Protein AF-0000000071592571 (afdb_homodimer)

Sequence (338 aa):
MQLSIPTINGALAATYSKQAAVAQTYKGHPIISFPVDISDVPAGTHSLAFTFVDHDAIPVGGFTWIHWIAANLPATTTHIPENASQTGAIPMVQGNNSTAGAYVHETDPKVSQHYVGPYPPDKDHRYSFKLFALDTELDLQPGYWLNEFHDAIAGHVLATAKTTVIGKVMQLSIPTINGALAATYSKQAAVAQTYKGHPIISFPVDISDVPAGTHSLAFTFVDHDAIPVGGFTWIHWIAANLPATTTHIPENASQTGAIPMVQGNNSTAGAYVHETDPKVSQHYVGPYPPDKDHRYSFKLFALDTELDLQPGYWLNEFHDAIAGHVLATAKTTVIGKV

pLDDT: mean 98.26, std 0.94, range [93.62, 98.94]

Nearest PDB structures (foldseek):
  2evv-assembly2_D  TM=8.864E-01  e=2.134E-15  Helicobacter pylori 26695
  3n08-assembly1_B  TM=8.917E-01  e=1.309E-12  Chlamydia trachomatis D/UW-3/CX
  1fux-assembly1_B  TM=8.122E-01  e=2.971E-11  Escherichia coli
  1fjj-assembly1_A-2  TM=8.079E-01  e=3.148E-11  Escherichia coli
  1vi3-assembly1_A  TM=8.015E-01  e=3.968E-11  Escherichia coli

Foldseek 3Di:
DDKDFDPDPQARDCQQEQNNDPVCDDPNFRFKHTKMFADDQDPLFAWKWKWKWFPVCCVVPVDIWTFWIKIGWGSPDGMDHIRCQQPVPTDIAFAFTPCCDPVNNDDDCSGGRTGGGYDDDPFKTKMKMKMFGFNDGFPDHHHHDVVSVVVRRVPTTPDMDMDIHIHGD/DDKDFDPDPQARDCQQEQNNDPVCDDPNFRFKHTKMFDDDQDPLFAWKKKWKWFPVCCVVPVDIWTFWIKIGWGSPDGMDHIRCQQPVPTDIAFAFTPCCDPVNNDDDCSGGRTGTGYDDDPFKTKMKMKMFGFNDGFPDHHHHDVVSVVVRRVPTTPDMDMDIHIHGD

Secondary structure (DSSP, 8-state):
-EEE---BTTB--GGGSTT--GGGEETTEE--PPPEEEE-PPTT--EEEEEEEEGGGHHHHSSPEEEEEEEEEETT--EE-TTHHHH--S--EE---GGGSTTT----HHHHTS------SSS-EEEEEEEEEESS-----TT--HHHHHHHHTTTEEEEEEEEEEEP-/-EEE---BTTB--GGGSTT--GGGEETTEE--PPPEEEE-PPTT--EEEEEEEEGGGHHHHSSPEEEEEEEEEETT--EE-TTHHHH--S--EE---GGGSTTT----HHHHTS------SSS-EEEEEEEEEESS-----TT--HHHHHHHHTT-EEEEEEEEEEEP-

Organism: Lactiplantibacillus plantarum (strain ATCC BAA-793 / NCIMB 8826 / WCFS1) (NCBI:txid220668)

Structure (mmCIF, N/CA/C/O backbone):
data_AF-0000000071592571-model_v1
#
loop_
_entity.id
_entity.type
_entity.pdbx_description
1 polymer 'Phospholipid-binding protein'
#
loop_
_atom_site.group_PDB
_atom_site.id
_atom_site.type_symbol
_atom_site.label_atom_id
_atom_site.label_alt_id
_atom_site.label_comp_id
_atom_site.label_asym_id
_atom_site.label_entity_id
_atom_site.label_seq_id
_atom_site.pdbx_PDB_ins_code
_atom_site.Cartn_x
_atom_site.Cartn_y
_atom_site.Cartn_z
_atom_site.occupancy
_atom_site.B_iso_or_equiv
_atom_site.auth_seq_id
_atom_site.auth_comp_id
_atom_site.auth_asym_id
_atom_site.auth_atom_id
_atom_site.pdbx_PDB_model_num
ATOM 1 N N . MET A 1 1 ? -18.469 -14.055 -4.102 1 98.19 1 MET A N 1
ATOM 2 C CA . MET A 1 1 ? -17.188 -14.719 -4.281 1 98.19 1 MET A CA 1
ATOM 3 C C . MET A 1 1 ? -16.531 -15.023 -2.936 1 98.19 1 MET A C 1
ATOM 5 O O . MET A 1 1 ? -16.547 -14.188 -2.031 1 98.19 1 MET A O 1
ATOM 9 N N . GLN A 1 2 ? -16.031 -16.25 -2.756 1 98.19 2 GLN A N 1
ATOM 10 C CA . GLN A 1 2 ? -15.422 -16.719 -1.509 1 98.19 2 GLN A CA 1
ATOM 11 C C . GLN A 1 2 ? -14.023 -17.281 -1.747 1 98.19 2 GLN A C 1
ATOM 13 O O . GLN A 1 2 ? -13.742 -17.812 -2.82 1 98.19 2 GLN A O 1
ATOM 18 N N . LEU A 1 3 ? -13.203 -17.094 -0.78 1 98 3 LEU A N 1
ATOM 19 C CA . LEU A 1 3 ? -11.875 -17.688 -0.853 1 98 3 LEU A CA 1
ATOM 20 C C . LEU A 1 3 ? -11.414 -18.172 0.52 1 98 3 LEU A C 1
ATOM 22 O O . LEU A 1 3 ? -11.828 -17.625 1.544 1 98 3 LEU A O 1
ATOM 26 N N . SER A 1 4 ? -10.641 -19.156 0.504 1 98.12 4 SER A N 1
ATOM 27 C CA . SER A 1 4 ? -10.062 -19.672 1.743 1 98.12 4 SER A CA 1
ATOM 28 C C . SER A 1 4 ? -8.641 -20.188 1.517 1 98.12 4 SER A C 1
ATOM 30 O O . SER A 1 4 ? -8.328 -20.703 0.445 1 98.12 4 SER A O 1
ATOM 32 N N . ILE A 1 5 ? -7.824 -19.953 2.475 1 98.69 5 ILE A N 1
ATOM 33 C CA . ILE A 1 5 ? -6.453 -20.453 2.539 1 98.69 5 ILE A CA 1
ATOM 34 C C . ILE A 1 5 ? -6.297 -21.375 3.744 1 98.69 5 ILE A C 1
ATOM 36 O O . ILE A 1 5 ? -6.527 -20.969 4.883 1 98.69 5 ILE A O 1
ATOM 40 N N . PRO A 1 6 ? -5.934 -22.594 3.465 1 97.88 6 PRO A N 1
ATOM 41 C CA . PRO A 1 6 ? -5.781 -23.516 4.602 1 97.88 6 PRO A CA 1
ATOM 42 C C . PRO A 1 6 ? -4.719 -23.047 5.598 1 97.88 6 PRO A C 1
ATOM 44 O O . PRO A 1 6 ? -3.684 -22.5 5.191 1 97.88 6 PRO A O 1
ATOM 47 N N . THR A 1 7 ? -5.035 -23.203 6.875 1 97.88 7 THR A N 1
ATOM 48 C CA . THR A 1 7 ? -4.094 -22.844 7.934 1 97.88 7 THR A CA 1
ATOM 49 C C . THR A 1 7 ? -3.938 -24 8.922 1 97.88 7 THR A C 1
ATOM 51 O O . THR A 1 7 ? -4.715 -24.953 8.898 1 97.88 7 THR A O 1
ATOM 54 N N . ILE A 1 8 ? -2.836 -23.95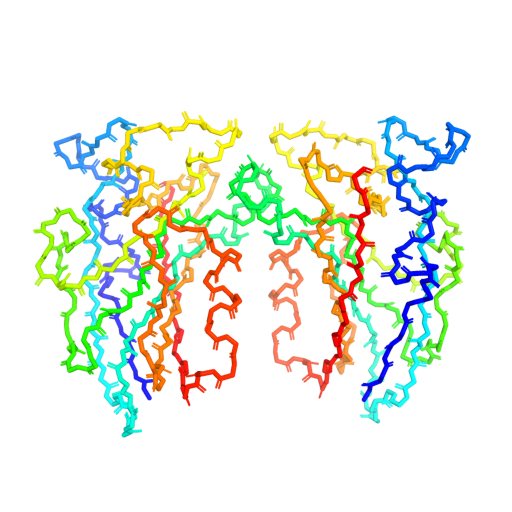3 9.648 1 96.44 8 ILE A N 1
ATOM 55 C CA . ILE A 1 8 ? -2.559 -24.859 10.758 1 96.44 8 ILE A CA 1
ATOM 56 C C . ILE A 1 8 ? -2.535 -24.078 12.07 1 96.44 8 ILE A C 1
ATOM 58 O O . ILE A 1 8 ? -1.645 -23.25 12.289 1 96.44 8 ILE A O 1
ATOM 62 N N . ASN A 1 9 ? -3.504 -24.391 12.938 1 94.31 9 ASN A N 1
ATOM 63 C CA . ASN A 1 9 ? -3.627 -23.672 14.203 1 94.31 9 ASN A CA 1
ATOM 64 C C . ASN A 1 9 ? -3.699 -22.172 13.977 1 94.31 9 ASN A C 1
ATOM 66 O O . ASN A 1 9 ? -2.992 -21.406 14.641 1 94.31 9 ASN A O 1
ATOM 70 N N . GLY A 1 10 ? -4.332 -21.781 12.898 1 93.62 10 GLY A N 1
ATOM 71 C CA . GLY A 1 10 ? -4.641 -20.391 12.641 1 93.62 10 GLY A CA 1
ATOM 72 C C . GLY A 1 10 ? -3.551 -19.672 11.867 1 93.62 10 GLY A C 1
ATOM 73 O O . GLY A 1 10 ? -3.662 -18.469 11.594 1 93.62 10 GLY A O 1
ATOM 74 N N . ALA A 1 11 ? -2.465 -20.391 11.477 1 98 11 ALA A N 1
ATOM 75 C CA . ALA A 1 11 ? -1.34 -19.781 10.773 1 98 11 ALA A CA 1
ATOM 76 C C . ALA A 1 11 ? -1.009 -20.547 9.5 1 98 11 ALA A C 1
ATOM 78 O O . ALA A 1 11 ? -1.393 -21.703 9.344 1 98 11 ALA A O 1
ATOM 79 N N . LEU A 1 12 ? -0.358 -19.828 8.609 1 98.44 12 LEU A N 1
ATOM 80 C CA . LEU A 1 12 ? 0.141 -20.531 7.434 1 98.44 12 LEU A CA 1
ATOM 81 C C . LEU A 1 12 ? 1.083 -21.656 7.836 1 98.44 12 LEU A C 1
ATOM 83 O O . LEU A 1 12 ? 1.885 -21.5 8.758 1 98.44 12 LEU A O 1
ATOM 87 N N . ALA A 1 13 ? 0.972 -22.719 7.051 1 97.94 13 ALA A N 1
ATOM 88 C CA . ALA A 1 13 ? 1.853 -23.859 7.316 1 97.94 13 ALA A CA 1
ATOM 89 C C . ALA A 1 13 ? 3.318 -23.453 7.195 1 97.94 13 ALA A C 1
ATOM 91 O O . ALA A 1 13 ? 3.658 -22.547 6.434 1 97.94 13 ALA A O 1
ATOM 92 N N . ALA A 1 14 ? 4.137 -24.188 7.926 1 97.31 14 ALA A N 1
ATOM 93 C CA . ALA A 1 14 ? 5.574 -23.938 7.953 1 97.31 14 ALA A CA 1
ATOM 94 C C . ALA A 1 14 ? 6.16 -23.938 6.547 1 97.31 14 ALA A C 1
ATOM 96 O O . ALA A 1 14 ? 6.98 -23.094 6.203 1 97.31 14 ALA A O 1
ATOM 97 N N . THR A 1 15 ? 5.723 -24.781 5.734 1 97.56 15 THR A N 1
ATOM 98 C CA . THR A 1 15 ? 6.258 -25 4.398 1 97.56 15 THR A CA 1
ATOM 99 C C . THR A 1 15 ? 6.121 -23.734 3.549 1 97.56 15 THR A C 1
ATOM 101 O O . THR A 1 15 ? 6.922 -23.5 2.643 1 97.56 15 THR A O 1
ATOM 104 N N . TYR A 1 16 ? 5.164 -22.844 3.834 1 98.44 16 TYR A N 1
ATOM 105 C CA . TYR A 1 16 ? 4.867 -21.688 2.994 1 98.44 16 TYR A CA 1
ATOM 106 C C . TYR A 1 16 ? 5.488 -20.422 3.57 1 98.44 16 TYR A C 1
ATOM 108 O O . TYR A 1 16 ? 5.297 -19.328 3.031 1 98.44 16 TYR A O 1
ATOM 116 N N . SER A 1 17 ? 6.195 -20.562 4.75 1 98.19 17 SER A N 1
ATOM 117 C CA . SER A 1 17 ? 6.547 -19.359 5.512 1 98.19 17 SER A CA 1
ATOM 118 C C . SER A 1 17 ? 7.934 -19.5 6.133 1 98.19 17 SER A C 1
ATOM 120 O O . SER A 1 17 ? 8.727 -20.359 5.727 1 98.19 17 SER A O 1
ATOM 122 N N . LYS A 1 18 ? 8.234 -18.625 7.062 1 97.19 18 LYS A N 1
ATOM 123 C CA . LYS A 1 18 ? 9.562 -18.438 7.645 1 97.19 18 LYS A CA 1
ATOM 124 C C . LYS A 1 18 ? 10.148 -19.75 8.141 1 97.19 18 LYS A C 1
ATOM 126 O O . LYS A 1 18 ? 11.359 -19.938 8.117 1 97.19 18 LYS A O 1
ATOM 131 N N . GLN A 1 19 ? 9.281 -20.719 8.531 1 96.19 19 GLN A N 1
ATOM 132 C CA . GLN A 1 19 ? 9.75 -21.969 9.125 1 96.19 19 GLN A CA 1
ATOM 133 C C . GLN A 1 19 ? 9.961 -23.031 8.062 1 96.19 19 GLN A C 1
ATOM 135 O O . GLN A 1 19 ? 10.164 -24.203 8.391 1 96.19 19 GLN A O 1
ATOM 140 N N . ALA A 1 20 ? 9.883 -22.625 6.812 1 97.75 20 ALA A N 1
ATOM 141 C CA . ALA A 1 20 ? 10.125 -23.578 5.734 1 97.75 20 ALA A CA 1
ATOM 142 C C . ALA A 1 20 ? 11.523 -24.188 5.84 1 97.75 20 ALA A C 1
ATOM 144 O O . ALA A 1 20 ? 12.477 -23.5 6.191 1 97.75 20 ALA A O 1
ATOM 145 N N . ALA A 1 21 ? 11.633 -25.438 5.469 1 96.88 21 ALA A N 1
ATOM 146 C CA . ALA A 1 21 ? 12.93 -26.094 5.41 1 96.88 21 ALA A CA 1
ATOM 147 C C . ALA A 1 21 ? 13.805 -25.5 4.324 1 96.88 21 ALA A C 1
ATOM 149 O O . ALA A 1 21 ? 13.305 -24.906 3.357 1 96.88 21 ALA A O 1
ATOM 150 N N . VAL A 1 22 ? 15.062 -25.688 4.508 1 95.75 22 VAL A N 1
ATOM 151 C CA . VAL A 1 22 ? 16.031 -25.125 3.572 1 95.75 22 VAL A CA 1
ATOM 152 C C . VAL A 1 22 ? 15.711 -25.578 2.154 1 95.75 22 VAL A C 1
ATOM 154 O O . VAL A 1 22 ? 15.789 -24.797 1.205 1 95.75 22 VAL A O 1
ATOM 157 N N . ALA A 1 23 ? 15.32 -26.812 1.993 1 95.06 23 ALA A N 1
ATOM 158 C CA . ALA A 1 23 ? 15.023 -27.391 0.683 1 95.06 23 ALA A CA 1
ATOM 159 C C . ALA A 1 23 ? 13.805 -26.719 0.06 1 95.06 23 ALA A C 1
ATOM 161 O O . ALA A 1 23 ? 13.578 -26.828 -1.148 1 95.06 23 ALA A O 1
ATOM 162 N N . GLN A 1 24 ? 13.031 -26.062 0.882 1 95.44 24 GLN A N 1
ATOM 163 C CA . GLN A 1 24 ? 11.812 -25.406 0.441 1 95.44 24 GLN A CA 1
ATOM 164 C C . GLN A 1 24 ? 12.031 -23.906 0.259 1 95.44 24 GLN A C 1
ATOM 166 O O . GLN A 1 24 ? 11.07 -23.156 0.065 1 95.44 24 GLN A O 1
ATOM 171 N N . THR A 1 25 ? 13.281 -23.484 0.423 1 97.56 25 THR A N 1
ATOM 172 C CA . THR A 1 25 ? 13.641 -22.078 0.28 1 97.56 25 THR A CA 1
ATOM 173 C C . THR A 1 25 ? 14.586 -21.875 -0.899 1 97.56 25 THR A C 1
ATOM 175 O O . THR A 1 25 ? 15.195 -22.844 -1.383 1 97.56 25 THR A O 1
ATOM 178 N N . TYR A 1 26 ? 14.625 -20.766 -1.436 1 98.12 26 TYR A N 1
ATOM 179 C CA . TYR A 1 26 ? 15.547 -20.328 -2.479 1 98.12 26 TYR A CA 1
ATOM 180 C C . TYR A 1 26 ? 16.062 -18.922 -2.191 1 98.12 26 TYR A C 1
ATOM 182 O O . TYR A 1 26 ? 15.273 -17.984 -2.002 1 98.12 26 TYR A O 1
ATOM 190 N N . LYS A 1 27 ? 17.344 -18.719 -2.09 1 96.69 27 LYS A N 1
ATOM 191 C CA . LYS A 1 27 ? 18 -17.453 -1.741 1 96.69 27 LYS A CA 1
ATOM 192 C C . LYS A 1 27 ? 17.438 -16.875 -0.442 1 96.69 27 LYS A C 1
ATOM 194 O O . LYS A 1 27 ? 17.172 -15.68 -0.345 1 96.69 27 LYS A O 1
ATOM 199 N N . GLY A 1 28 ? 17.125 -17.781 0.449 1 95.44 28 GLY A N 1
ATOM 200 C CA . GLY A 1 28 ? 16.688 -17.391 1.78 1 95.44 28 GLY A CA 1
ATOM 201 C C . GLY A 1 28 ? 15.203 -17.109 1.87 1 95.44 28 GLY A C 1
ATOM 202 O O . GLY A 1 28 ? 14.695 -16.734 2.932 1 95.44 28 GLY A O 1
ATOM 203 N N . HIS A 1 29 ? 14.469 -17.297 0.787 1 97.44 29 HIS A N 1
ATOM 204 C CA . HIS A 1 29 ? 13.031 -17.031 0.769 1 97.44 29 HIS A CA 1
ATOM 205 C C . HIS A 1 29 ? 12.234 -18.328 0.685 1 97.44 29 HIS A C 1
ATOM 207 O O . HIS A 1 29 ? 12.531 -19.188 -0.143 1 97.44 29 HIS A O 1
ATOM 213 N N . PRO A 1 30 ? 11.219 -18.484 1.585 1 98.25 30 PRO A N 1
ATOM 214 C CA . PRO A 1 30 ? 10.258 -19.547 1.256 1 98.25 30 PRO A CA 1
ATOM 215 C C . PRO A 1 30 ? 9.609 -19.344 -0.114 1 98.25 30 PRO A C 1
ATOM 217 O O . PRO A 1 30 ? 9.117 -18.266 -0.417 1 98.25 30 PRO A O 1
ATOM 220 N N . ILE A 1 31 ? 9.57 -20.375 -0.936 1 98.31 31 ILE A N 1
ATOM 221 C CA . ILE A 1 31 ? 9.156 -20.125 -2.312 1 98.31 31 ILE A CA 1
ATOM 222 C C . ILE A 1 31 ? 7.961 -21 -2.666 1 98.31 31 ILE A C 1
ATOM 224 O O . ILE A 1 31 ? 7.43 -20.922 -3.775 1 98.31 31 ILE A O 1
ATOM 228 N N . ILE A 1 32 ? 7.539 -21.891 -1.782 1 98.69 32 ILE A N 1
ATOM 229 C CA . ILE A 1 32 ? 6.367 -22.719 -2.023 1 98.69 32 ILE A CA 1
ATOM 230 C C . ILE A 1 32 ? 5.105 -21.953 -1.634 1 98.69 32 ILE A C 1
ATOM 232 O O . ILE A 1 32 ? 4.879 -21.672 -0.453 1 98.69 32 ILE A O 1
ATOM 236 N N . SER A 1 33 ? 4.332 -21.625 -2.615 1 98.81 33 SER A N 1
ATOM 237 C CA . SER A 1 33 ? 3.1 -20.891 -2.355 1 98.81 33 SER A CA 1
ATOM 238 C C . SER A 1 33 ? 2.033 -21.797 -1.746 1 98.81 33 SER A C 1
ATOM 240 O O . SER A 1 33 ? 2.008 -23 -2.012 1 98.81 33 SER A O 1
ATOM 242 N N . PHE A 1 34 ? 1.17 -21.234 -0.974 1 98.81 34 PHE A N 1
ATOM 243 C CA . PHE A 1 34 ? 0.066 -21.953 -0.333 1 98.81 34 PHE A CA 1
ATOM 244 C C . PHE A 1 34 ? -1.076 -22.172 -1.316 1 98.81 34 PHE A C 1
ATOM 246 O O . PHE A 1 34 ? -1.192 -21.453 -2.314 1 98.81 34 PHE A O 1
ATOM 253 N N . PRO A 1 35 ? -1.865 -23.188 -1.06 1 98.81 35 PRO A N 1
ATOM 254 C CA . PRO A 1 35 ? -3.055 -23.359 -1.896 1 98.81 35 PRO A CA 1
ATOM 255 C C . PRO A 1 35 ? -4.168 -22.375 -1.559 1 98.81 35 PRO A C 1
ATOM 257 O O . PRO A 1 35 ? -4.184 -21.812 -0.463 1 98.81 35 PRO A O 1
ATOM 260 N N . VAL A 1 36 ? -5.043 -22.141 -2.506 1 98.81 36 VAL A N 1
ATOM 261 C CA . VAL A 1 36 ? -6.191 -21.266 -2.328 1 98.81 36 VAL A CA 1
ATOM 262 C C . VAL A 1 36 ? -7.441 -21.922 -2.908 1 98.81 36 VAL A C 1
ATOM 264 O O . VAL A 1 36 ? -7.414 -22.438 -4.027 1 98.81 36 VAL A O 1
ATOM 267 N N . ASP A 1 37 ? -8.5 -21.891 -2.158 1 98.81 37 ASP A N 1
ATOM 268 C CA . ASP A 1 37 ? -9.797 -22.328 -2.656 1 98.81 37 ASP A CA 1
ATOM 269 C C . ASP A 1 37 ? -10.703 -21.156 -2.977 1 98.81 37 ASP A C 1
ATOM 271 O O . ASP A 1 37 ? -10.766 -20.188 -2.213 1 98.81 37 ASP A O 1
ATOM 275 N N . ILE A 1 38 ? -11.344 -21.234 -4.102 1 98.81 38 ILE A N 1
ATOM 276 C CA . ILE A 1 38 ? -12.188 -20.156 -4.605 1 98.81 38 ILE A CA 1
ATOM 277 C C . ILE A 1 38 ? -13.57 -20.703 -4.965 1 98.81 38 ILE A C 1
ATOM 279 O O . ILE A 1 38 ? -13.68 -21.781 -5.555 1 98.81 38 ILE A O 1
ATOM 283 N N . SER A 1 39 ? -14.578 -19.984 -4.574 1 98.62 39 SER A N 1
ATOM 284 C CA . SER A 1 39 ? -15.922 -20.391 -4.965 1 98.62 39 SER A CA 1
ATOM 285 C C . SER A 1 39 ? -16.812 -19.172 -5.191 1 98.62 39 SER A C 1
ATOM 287 O O . SER A 1 39 ? -16.453 -18.047 -4.836 1 98.62 39 SER A O 1
ATOM 289 N N . ASP A 1 40 ? -17.922 -19.375 -5.891 1 98.62 40 ASP A N 1
ATOM 290 C CA . ASP A 1 40 ? -18.984 -18.391 -6.09 1 98.62 40 ASP A CA 1
ATOM 291 C C . ASP A 1 40 ? -18.469 -17.188 -6.887 1 98.62 40 ASP A C 1
ATOM 293 O O . ASP A 1 40 ? -18.766 -16.047 -6.551 1 98.62 40 ASP A O 1
ATOM 297 N N . VAL A 1 41 ? -17.672 -17.484 -7.871 1 98.75 41 VAL A N 1
ATOM 298 C CA . VAL A 1 41 ? -17.234 -16.453 -8.797 1 98.75 41 VAL A CA 1
ATOM 299 C C . VAL A 1 41 ? -18.422 -15.891 -9.57 1 98.75 41 VAL A C 1
ATOM 301 O O . VAL A 1 41 ? -19.219 -16.656 -10.125 1 98.75 41 VAL A O 1
ATOM 304 N N . PRO A 1 42 ? -18.562 -14.617 -9.609 1 98.56 42 PRO A N 1
ATOM 305 C CA . PRO A 1 42 ? -19.75 -14.039 -10.234 1 98.56 42 PRO A CA 1
ATOM 306 C C . PRO A 1 42 ? -19.828 -14.344 -11.734 1 98.56 42 PRO A C 1
ATOM 308 O O . PRO A 1 42 ? -18.797 -14.469 -12.398 1 98.56 42 PRO A O 1
ATOM 311 N N . ALA A 1 43 ? -21.047 -14.32 -12.172 1 98.25 43 ALA A N 1
ATOM 312 C CA . ALA A 1 43 ? -21.266 -14.406 -13.617 1 98.25 43 ALA A CA 1
ATOM 313 C C . ALA A 1 43 ? -20.641 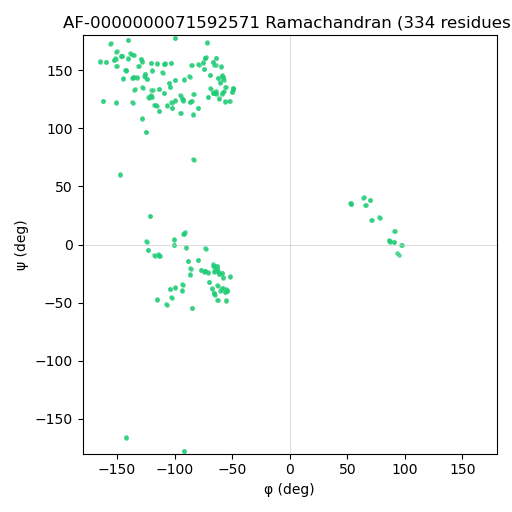-13.219 -14.336 1 98.25 43 ALA A C 1
ATOM 315 O O . ALA A 1 43 ? -20.641 -12.094 -13.828 1 98.25 43 ALA A O 1
ATOM 316 N N . GLY A 1 44 ? -20.109 -13.477 -15.484 1 98.5 44 GLY A N 1
ATOM 317 C CA . GLY A 1 44 ? -19.531 -12.398 -16.266 1 98.5 44 GLY A CA 1
ATOM 318 C C . GLY A 1 44 ? -18.031 -12.242 -16.047 1 98.5 44 GLY A C 1
ATOM 319 O O . GLY A 1 44 ? -17.375 -11.469 -16.75 1 98.5 44 GLY A O 1
ATOM 320 N N . THR A 1 45 ? -17.531 -12.992 -15.047 1 98.88 45 THR A N 1
ATOM 321 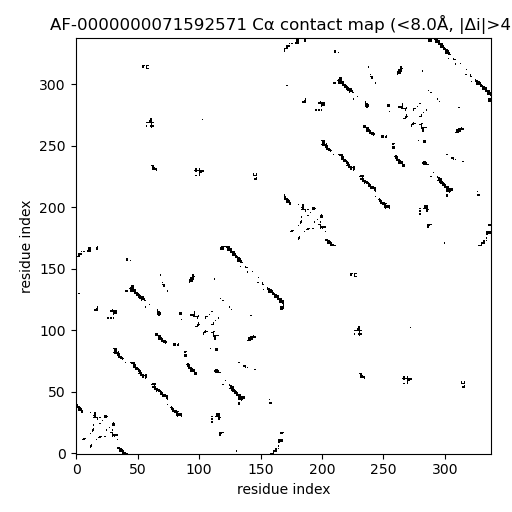C CA . THR A 1 45 ? -16.094 -12.938 -14.82 1 98.88 45 THR A CA 1
ATOM 322 C C . THR A 1 45 ? -15.336 -13.523 -16 1 98.88 45 THR A C 1
ATOM 324 O O . THR A 1 45 ? -15.648 -14.617 -16.469 1 98.88 45 THR A O 1
ATOM 327 N N . HIS A 1 46 ? -14.352 -12.734 -16.453 1 98.88 46 HIS A N 1
ATOM 328 C CA . HIS A 1 46 ? -13.484 -13.18 -17.531 1 98.88 46 HIS A CA 1
ATOM 329 C C . HIS A 1 46 ? -12.156 -13.703 -17 1 98.88 46 HIS A C 1
ATOM 331 O O . HIS A 1 46 ? -11.594 -14.656 -17.547 1 98.88 46 HIS A O 1
ATOM 337 N N . SER A 1 47 ? -11.672 -13.086 -15.984 1 98.94 47 SER A N 1
ATOM 338 C CA . SER A 1 47 ? -10.422 -13.531 -15.383 1 98.94 47 SER A CA 1
ATOM 339 C C . SER A 1 47 ? -10.375 -13.195 -13.891 1 98.94 47 SER A C 1
ATOM 341 O O . SER A 1 47 ? -11.156 -12.375 -13.414 1 98.94 47 SER A O 1
ATOM 343 N N . LEU A 1 48 ? -9.531 -13.859 -13.156 1 98.94 48 LEU A N 1
ATOM 344 C CA . LEU A 1 48 ? -9.258 -13.578 -11.75 1 98.94 48 LEU A CA 1
ATOM 345 C C . LEU A 1 48 ? -7.863 -12.984 -11.578 1 98.94 48 LEU A C 1
ATOM 347 O O . LEU A 1 48 ? -6.988 -13.18 -12.422 1 98.94 48 LEU A O 1
ATOM 351 N N . ALA A 1 49 ? -7.66 -12.266 -10.555 1 98.94 49 ALA A N 1
ATOM 352 C CA . ALA A 1 49 ? -6.375 -11.727 -10.125 1 98.94 49 ALA A CA 1
ATOM 353 C C . ALA A 1 49 ? -6.297 -11.656 -8.602 1 98.94 49 ALA A C 1
ATOM 355 O O . ALA A 1 49 ? -7.32 -11.75 -7.914 1 98.94 49 ALA A O 1
ATOM 356 N N . PHE A 1 50 ? -5.074 -11.531 -8.102 1 98.94 50 PHE A N 1
ATOM 357 C CA . PHE A 1 50 ? -5 -11.398 -6.648 1 98.94 50 PHE A CA 1
ATOM 358 C C . PHE A 1 50 ? -3.75 -10.625 -6.242 1 98.94 50 PHE A C 1
ATOM 360 O O . PHE A 1 50 ? -2.826 -10.461 -7.043 1 98.94 50 PHE A O 1
ATOM 367 N N . THR A 1 51 ? -3.789 -10.094 -5.078 1 98.94 51 THR A N 1
ATOM 368 C CA . THR A 1 51 ? -2.643 -9.516 -4.383 1 98.94 51 THR A CA 1
ATOM 369 C C . THR A 1 51 ? -2.451 -10.18 -3.02 1 98.94 51 THR A C 1
ATOM 371 O O . THR A 1 51 ? -3.424 -10.547 -2.363 1 98.94 51 THR A O 1
ATOM 374 N N . PHE A 1 52 ? -1.286 -10.391 -2.609 1 98.94 52 PHE A N 1
ATOM 375 C CA . PHE A 1 52 ? -0.871 -10.891 -1.306 1 98.94 52 PHE A CA 1
ATOM 376 C C . PHE A 1 52 ? 0.181 -9.984 -0.684 1 98.94 52 PHE A C 1
ATOM 378 O O . PHE A 1 52 ? 1.321 -9.938 -1.149 1 98.94 52 PHE A O 1
ATOM 385 N N . VAL A 1 53 ? -0.227 -9.211 0.405 1 98.94 53 VAL A N 1
ATOM 386 C CA . VAL A 1 53 ? 0.633 -8.141 0.907 1 98.94 53 VAL A CA 1
ATOM 387 C C . VAL A 1 53 ? 0.678 -8.188 2.434 1 98.94 53 VAL A C 1
ATOM 389 O O . VAL A 1 53 ? -0.136 -8.867 3.062 1 98.94 53 VAL A O 1
ATOM 392 N N . ASP A 1 54 ? 1.671 -7.508 2.979 1 98.88 54 ASP A N 1
ATOM 393 C CA . ASP A 1 54 ? 1.936 -7.445 4.414 1 98.88 54 ASP A CA 1
ATOM 394 C C . ASP A 1 54 ? 1.989 -6 4.902 1 98.88 54 ASP A C 1
ATOM 396 O O . ASP A 1 54 ? 3.043 -5.363 4.855 1 98.88 54 ASP A O 1
ATOM 400 N N . HIS A 1 55 ? 0.843 -5.5 5.445 1 98.81 55 HIS A N 1
ATOM 401 C CA . HIS A 1 55 ? 0.813 -4.152 6.004 1 98.81 55 HIS A CA 1
ATOM 402 C C . HIS A 1 55 ? 1.548 -4.094 7.34 1 98.81 55 HIS A C 1
ATOM 404 O O . HIS A 1 55 ? 1.98 -3.02 7.77 1 98.81 55 HIS A O 1
ATOM 410 N N . ASP A 1 56 ? 1.688 -5.207 8.023 1 98.81 56 ASP A N 1
ATOM 411 C CA . ASP A 1 56 ? 2.363 -5.246 9.32 1 98.81 56 ASP A CA 1
ATOM 412 C C . ASP A 1 56 ? 3.871 -5.074 9.156 1 98.81 56 ASP A C 1
ATOM 414 O O . ASP A 1 56 ? 4.598 -4.953 10.141 1 98.81 56 ASP A O 1
ATOM 418 N N . ALA A 1 57 ? 4.324 -4.996 7.93 1 98.75 57 ALA A N 1
ATOM 419 C CA . ALA A 1 57 ? 5.723 -4.68 7.66 1 98.75 57 ALA A CA 1
ATOM 420 C C . ALA A 1 57 ? 5.98 -3.182 7.777 1 98.75 57 ALA A C 1
ATOM 422 O O . ALA A 1 57 ? 7.133 -2.746 7.855 1 98.75 57 ALA A O 1
ATOM 423 N N . ILE A 1 58 ? 4.973 -2.371 7.82 1 98.81 58 ILE A N 1
ATOM 424 C CA . ILE A 1 58 ? 5.09 -0.92 7.738 1 98.81 58 ILE A CA 1
ATOM 425 C C . ILE A 1 58 ? 5.895 -0.4 8.93 1 98.81 58 ILE A C 1
ATOM 427 O O . ILE A 1 58 ? 6.859 0.348 8.758 1 98.81 58 ILE A O 1
ATOM 431 N N . PRO A 1 59 ? 5.59 -0.817 10.109 1 98.31 59 PRO A N 1
ATOM 432 C CA . PRO A 1 59 ? 6.398 -0.301 11.211 1 98.31 59 PRO A CA 1
ATOM 433 C C . PRO A 1 59 ? 7.852 -0.77 11.148 1 98.31 59 PRO A C 1
ATOM 435 O O . PRO A 1 59 ? 8.711 -0.227 11.852 1 98.31 59 PRO A O 1
ATOM 438 N N . VAL A 1 60 ? 8.117 -1.844 10.391 1 97.81 60 VAL A N 1
ATOM 439 C CA . VAL A 1 60 ? 9.461 -2.408 10.32 1 97.81 60 VAL A CA 1
ATOM 440 C C . VAL A 1 60 ? 10.273 -1.662 9.266 1 97.81 60 VAL A C 1
ATOM 442 O O . VAL A 1 60 ? 11.281 -1.029 9.586 1 97.81 60 VAL A O 1
ATOM 445 N N . GLY A 1 61 ? 9.797 -1.577 8.086 1 97.38 61 GLY A N 1
ATOM 446 C CA . GLY A 1 61 ? 10.586 -1.035 6.992 1 97.38 61 GLY A CA 1
ATOM 447 C C . GLY A 1 61 ? 10.031 0.27 6.453 1 97.38 61 GLY A C 1
ATOM 448 O O . GLY A 1 61 ? 10.656 0.905 5.598 1 97.38 61 GLY A O 1
ATOM 449 N N . GLY A 1 62 ? 8.836 0.674 6.898 1 98.25 62 GLY A N 1
ATOM 450 C CA . GLY A 1 62 ? 8.211 1.904 6.434 1 98.25 62 GLY A CA 1
ATOM 451 C C . GLY A 1 62 ? 7.207 1.683 5.32 1 98.25 62 GLY A C 1
ATOM 452 O O . GLY A 1 62 ? 6.594 2.633 4.832 1 98.25 62 GLY A O 1
ATOM 453 N N . PHE A 1 63 ? 7.051 0.375 4.914 1 98.56 63 PHE A N 1
ATOM 454 C CA . PHE A 1 63 ? 6.289 0.099 3.703 1 98.56 63 PHE A CA 1
ATOM 455 C C . PHE A 1 63 ? 5.457 -1.167 3.863 1 98.56 63 PHE A C 1
ATOM 457 O O . PHE A 1 63 ? 5.844 -2.084 4.59 1 98.56 63 PHE A O 1
ATOM 464 N N . THR A 1 64 ? 4.328 -1.142 3.143 1 98.81 64 THR A N 1
ATOM 465 C CA . THR A 1 64 ? 3.674 -2.416 2.869 1 98.81 64 THR A CA 1
ATOM 466 C C . THR A 1 64 ? 4.559 -3.303 1.996 1 98.81 64 THR A C 1
ATOM 468 O O . THR A 1 64 ? 5.086 -2.85 0.979 1 98.81 64 THR A O 1
ATOM 471 N N . TRP A 1 65 ? 4.746 -4.535 2.373 1 98.88 65 TRP A N 1
ATOM 472 C CA . TRP A 1 65 ? 5.527 -5.48 1.585 1 98.88 65 TRP A CA 1
ATOM 473 C C . TRP A 1 65 ? 4.633 -6.281 0.646 1 98.88 65 TRP A C 1
ATOM 475 O O . TRP A 1 65 ? 3.617 -6.84 1.072 1 98.88 65 TRP A O 1
ATOM 485 N N . ILE A 1 66 ? 4.941 -6.262 -0.621 1 98.94 66 ILE A N 1
ATOM 486 C CA . ILE A 1 66 ? 4.262 -7.062 -1.634 1 98.94 66 ILE A CA 1
ATOM 487 C C . ILE A 1 66 ? 4.914 -8.438 -1.725 1 98.94 66 ILE A C 1
ATOM 489 O O . ILE A 1 66 ? 6.094 -8.555 -2.059 1 98.94 66 ILE A O 1
ATOM 493 N N . HIS A 1 67 ? 4.176 -9.492 -1.527 1 98.94 67 HIS A N 1
ATOM 494 C CA . HIS A 1 67 ? 4.734 -10.836 -1.491 1 98.94 67 HIS A CA 1
ATOM 495 C C . HIS A 1 67 ? 4.434 -11.594 -2.783 1 98.94 67 HIS A C 1
ATOM 497 O O . HIS A 1 67 ? 5.254 -12.391 -3.246 1 98.94 67 HIS A O 1
ATOM 503 N N . TRP A 1 68 ? 3.207 -11.352 -3.291 1 98.94 68 TRP A N 1
ATOM 504 C CA . TRP A 1 68 ? 2.752 -12.117 -4.449 1 98.94 68 TRP A CA 1
ATOM 505 C C . TRP A 1 68 ? 1.577 -11.422 -5.129 1 98.94 68 TRP A C 1
ATOM 507 O O . TRP A 1 68 ? 0.604 -11.047 -4.473 1 98.94 68 TRP A O 1
ATOM 517 N N . ILE A 1 69 ? 1.711 -11.125 -6.438 1 98.94 69 ILE A N 1
ATOM 518 C CA . ILE A 1 69 ? 0.575 -10.633 -7.207 1 98.94 69 ILE A CA 1
ATOM 519 C C . ILE A 1 69 ? 0.475 -11.398 -8.523 1 98.94 69 ILE A C 1
ATOM 521 O O . ILE A 1 69 ? 1.494 -11.758 -9.117 1 98.94 69 ILE A O 1
ATOM 525 N N . ALA A 1 70 ? -0.7 -11.648 -8.953 1 98.94 70 ALA A N 1
ATOM 526 C CA . ALA A 1 70 ? -0.925 -12.367 -10.211 1 98.94 70 ALA A CA 1
ATOM 527 C C . ALA A 1 70 ? -2.238 -11.938 -10.859 1 98.94 70 ALA A C 1
ATOM 529 O O . ALA A 1 70 ? -3.158 -11.477 -10.172 1 98.94 70 ALA A O 1
ATOM 530 N N . ALA A 1 71 ? -2.264 -12.078 -12.125 1 98.94 71 ALA A N 1
ATOM 531 C CA . ALA A 1 71 ? -3.42 -11.711 -12.93 1 98.94 71 ALA A CA 1
ATOM 532 C C . ALA A 1 71 ? -3.693 -12.75 -14.008 1 98.94 71 ALA A C 1
ATOM 534 O O . ALA A 1 71 ? -2.875 -13.648 -14.242 1 98.94 71 ALA A O 1
ATOM 535 N N . ASN A 1 72 ? -4.895 -12.648 -14.57 1 98.88 72 ASN A N 1
ATOM 536 C CA . ASN A 1 72 ? -5.316 -13.422 -15.734 1 98.88 72 ASN A CA 1
ATOM 537 C C . ASN A 1 72 ? -5.387 -14.914 -15.422 1 98.88 72 ASN A C 1
ATOM 539 O O . ASN A 1 72 ? -4.984 -15.742 -16.234 1 98.88 72 ASN A O 1
ATOM 543 N N . LEU A 1 73 ? -5.754 -15.266 -14.211 1 98.88 73 LEU A N 1
ATOM 544 C CA . LEU A 1 73 ? -6.176 -16.641 -13.953 1 98.88 73 LEU A CA 1
ATOM 545 C C . LEU A 1 73 ? -7.512 -16.922 -14.625 1 98.88 73 LEU A C 1
ATOM 547 O O . LEU A 1 73 ? -8.398 -16.062 -14.664 1 98.88 73 LEU A O 1
ATOM 551 N N . PRO A 1 74 ? -7.68 -18.125 -15.07 1 98.81 74 PRO A N 1
ATOM 552 C CA . PRO A 1 74 ? -8.984 -18.469 -15.648 1 98.81 74 PRO A CA 1
ATOM 553 C C . PRO A 1 74 ? -10.133 -18.234 -14.68 1 98.81 74 PRO A C 1
ATOM 555 O O . PRO A 1 74 ? -10.008 -18.531 -13.484 1 98.81 74 PRO A O 1
ATOM 558 N N . ALA A 1 75 ? -11.258 -17.75 -15.211 1 98.5 75 ALA A N 1
ATOM 559 C CA . ALA A 1 75 ? -12.438 -17.469 -14.391 1 98.5 75 ALA A CA 1
ATOM 560 C C . ALA A 1 75 ? -12.977 -18.75 -13.758 1 98.5 75 ALA A C 1
ATOM 562 O O . ALA A 1 75 ? -13.695 -18.688 -12.75 1 98.5 75 ALA A O 1
ATOM 563 N N . THR A 1 76 ? -12.602 -19.891 -14.289 1 98.19 76 THR A N 1
ATOM 564 C CA . THR A 1 76 ? -13.125 -21.172 -13.844 1 98.19 76 THR A CA 1
ATOM 565 C C . THR A 1 76 ? -12.266 -21.75 -12.727 1 98.19 76 THR A C 1
ATOM 567 O O . THR A 1 76 ? -12.555 -22.844 -12.211 1 98.19 76 THR A O 1
ATOM 570 N N . THR A 1 77 ? -11.227 -21.062 -12.398 1 98.5 77 THR A N 1
ATOM 571 C CA . THR A 1 77 ? -10.336 -21.562 -11.359 1 98.5 77 THR A CA 1
ATOM 572 C C . THR A 1 77 ? -11.086 -21.688 -10.031 1 98.5 77 THR A C 1
ATOM 574 O O . THR A 1 77 ? -11.672 -20.719 -9.547 1 98.5 77 THR A O 1
ATOM 577 N N . THR A 1 78 ? -11.047 -22.859 -9.438 1 98.5 78 THR A N 1
ATOM 578 C CA . THR A 1 78 ? -11.68 -23.047 -8.133 1 98.5 78 THR A CA 1
ATOM 579 C C . THR A 1 78 ? -10.648 -23.438 -7.082 1 98.5 78 THR A C 1
ATOM 581 O O . THR A 1 78 ? -10.953 -23.484 -5.887 1 98.5 78 THR A O 1
ATOM 584 N N . HIS A 1 79 ? -9.492 -23.703 -7.617 1 98.62 79 HIS A N 1
ATOM 585 C CA . HIS A 1 79 ? -8.406 -24.141 -6.746 1 98.62 79 HIS A CA 1
ATOM 586 C C . HIS A 1 79 ? -7.047 -23.734 -7.32 1 98.62 79 HIS A C 1
ATOM 588 O O . HIS A 1 79 ? -6.746 -24.031 -8.477 1 98.62 79 HIS A O 1
ATOM 594 N N . ILE A 1 80 ? -6.266 -22.984 -6.57 1 98.81 80 ILE A N 1
ATOM 595 C CA . ILE A 1 80 ? -4.848 -22.766 -6.852 1 98.81 80 ILE A CA 1
ATOM 596 C C . ILE A 1 80 ? -4.012 -23.766 -6.047 1 98.81 80 ILE A C 1
ATOM 598 O O . ILE A 1 80 ? -3.945 -23.672 -4.816 1 98.81 80 ILE A O 1
ATOM 602 N N . PRO A 1 81 ? -3.387 -24.625 -6.652 1 98.62 81 PRO A N 1
ATOM 603 C CA . PRO A 1 81 ? -2.676 -25.672 -5.906 1 98.62 81 PRO A CA 1
ATOM 604 C C . PRO A 1 81 ? -1.406 -25.156 -5.234 1 98.62 81 PRO A C 1
ATOM 606 O O . PRO A 1 81 ? -0.908 -24.078 -5.594 1 98.62 81 PRO A O 1
ATOM 609 N N . GLU A 1 82 ? -0.971 -25.969 -4.227 1 98.56 82 GLU A N 1
ATOM 610 C CA . GLU A 1 82 ? 0.32 -25.703 -3.6 1 98.56 82 GLU A CA 1
ATOM 611 C C . GLU A 1 82 ? 1.419 -25.531 -4.645 1 98.56 82 GLU A C 1
ATOM 613 O O . GLU A 1 82 ? 1.48 -26.297 -5.613 1 98.56 82 GLU A O 1
ATOM 618 N N . ASN A 1 83 ? 2.176 -24.469 -4.496 1 98.75 83 ASN A N 1
ATOM 619 C CA . ASN A 1 83 ? 3.369 -24.188 -5.281 1 98.75 83 ASN A CA 1
ATOM 620 C C . ASN A 1 83 ? 3.016 -23.797 -6.715 1 98.75 83 ASN A C 1
ATOM 622 O O . ASN A 1 83 ? 3.85 -23.906 -7.617 1 98.75 83 ASN A O 1
ATOM 626 N N . ALA A 1 84 ? 1.813 -23.375 -6.906 1 98.81 84 ALA A N 1
ATOM 627 C CA . ALA A 1 84 ? 1.4 -22.953 -8.242 1 98.81 84 ALA A CA 1
ATOM 628 C C . ALA A 1 84 ? 2.293 -21.828 -8.766 1 98.81 84 ALA A C 1
ATOM 630 O O . ALA A 1 84 ? 2.52 -21.719 -9.969 1 98.81 84 ALA A O 1
ATOM 631 N N . SER A 1 85 ? 2.85 -21.031 -7.883 1 98.75 85 SER A N 1
ATOM 632 C CA . SER A 1 85 ? 3.691 -19.906 -8.281 1 98.75 85 SER A CA 1
ATOM 633 C C . SER A 1 85 ? 4.898 -20.375 -9.086 1 98.75 85 SER A C 1
ATOM 635 O O . SER A 1 85 ? 5.289 -19.734 -10.062 1 98.75 85 SER A O 1
ATOM 637 N N . GLN A 1 86 ? 5.453 -21.484 -8.664 1 98.44 86 GLN A N 1
ATOM 638 C CA . GLN A 1 86 ? 6.684 -21.953 -9.289 1 98.44 86 GLN A CA 1
ATOM 639 C C . GLN A 1 86 ? 6.383 -22.938 -10.414 1 98.44 86 GLN A C 1
ATOM 641 O O . GLN A 1 86 ? 7.066 -22.953 -11.438 1 98.44 86 GLN A O 1
ATOM 646 N N . THR A 1 87 ? 5.328 -23.734 -10.234 1 97.94 87 THR A N 1
ATOM 647 C CA . THR A 1 87 ? 5.117 -24.891 -11.109 1 97.94 87 THR A CA 1
ATOM 648 C C . THR A 1 87 ? 4.352 -24.484 -12.359 1 97.94 87 THR A C 1
ATOM 650 O O . THR A 1 87 ? 4.387 -25.188 -13.375 1 97.94 87 THR A O 1
ATOM 653 N N . GLY A 1 88 ? 3.566 -23.406 -12.203 1 96 88 GLY A N 1
ATOM 654 C CA . GLY A 1 88 ? 2.709 -23.047 -13.312 1 96 88 GLY A CA 1
ATOM 655 C C . GLY A 1 88 ? 1.468 -23.906 -13.43 1 96 88 GLY A C 1
ATOM 656 O O . GLY A 1 88 ? 0.879 -24.016 -14.508 1 96 88 GLY A O 1
ATOM 657 N N . ALA A 1 89 ? 1.066 -24.516 -12.359 1 97.12 89 ALA A N 1
ATOM 658 C CA . ALA A 1 89 ? -0.077 -25.422 -12.336 1 97.12 89 ALA A CA 1
ATOM 659 C C . ALA A 1 89 ? -1.365 -24.688 -12.711 1 97.12 89 ALA A C 1
ATOM 661 O O . ALA A 1 89 ? -2.334 -25.312 -13.148 1 97.12 89 ALA A O 1
ATOM 662 N N . ILE A 1 90 ? -1.414 -23.391 -12.539 1 96.88 90 ILE A N 1
ATOM 663 C CA . ILE A 1 90 ? -2.494 -22.5 -12.977 1 96.88 90 ILE A CA 1
ATOM 664 C C . ILE A 1 90 ? -1.94 -21.422 -13.898 1 96.88 90 ILE A C 1
ATOM 666 O O . ILE A 1 90 ? -0.973 -20.734 -13.555 1 96.88 90 ILE A O 1
ATOM 670 N N . PRO A 1 91 ? -2.592 -21.375 -15.055 1 97.94 91 PRO A N 1
ATOM 671 C CA . PRO A 1 91 ? -2.154 -20.234 -15.875 1 97.94 91 PRO A CA 1
ATOM 672 C C . PRO A 1 91 ? -2.352 -18.891 -15.18 1 97.94 91 PRO A C 1
ATOM 674 O O . PRO A 1 91 ? -3.432 -18.625 -14.648 1 97.94 91 PRO A O 1
ATOM 677 N N . MET A 1 92 ? -1.3 -18.109 -15.172 1 98.75 92 MET A N 1
ATOM 678 C CA . MET A 1 92 ? -1.37 -16.766 -14.617 1 98.75 92 MET A CA 1
ATOM 679 C C . MET A 1 92 ? -0.167 -15.93 -15.055 1 98.75 92 MET A C 1
ATOM 681 O O . MET A 1 92 ? 0.868 -16.484 -15.43 1 98.75 92 MET A O 1
ATOM 685 N N . VAL A 1 93 ? -0.344 -14.617 -15.023 1 98.88 93 VAL A N 1
ATOM 686 C CA . VAL A 1 93 ? 0.754 -13.664 -15.188 1 98.88 93 VAL A CA 1
ATOM 687 C C . VAL A 1 93 ? 1.157 -13.102 -13.828 1 98.88 93 VAL A C 1
ATOM 689 O O . VAL A 1 93 ? 0.343 -12.484 -13.141 1 98.88 93 VAL A O 1
ATOM 692 N N . GLN A 1 94 ? 2.391 -13.367 -13.445 1 98.94 94 GLN A N 1
ATOM 693 C CA . GLN A 1 94 ? 2.836 -12.938 -12.125 1 98.94 94 GLN A CA 1
ATOM 694 C C . GLN A 1 94 ? 3.646 -11.648 -12.211 1 98.94 94 GLN A C 1
ATOM 696 O O . GLN A 1 94 ? 4.375 -11.43 -13.188 1 98.94 94 GLN A O 1
ATOM 701 N N . GLY A 1 95 ? 3.416 -10.773 -11.203 1 98.94 95 GLY A N 1
ATOM 702 C CA . GLY A 1 95 ? 4.105 -9.492 -11.172 1 98.94 95 GLY A CA 1
ATOM 703 C C . GLY A 1 95 ? 5.301 -9.484 -10.234 1 98.94 95 GLY A C 1
ATOM 704 O O . GLY A 1 95 ? 5.582 -10.484 -9.57 1 98.94 95 GLY A O 1
ATOM 705 N N . ASN A 1 96 ? 5.988 -8.344 -10.219 1 98.94 96 ASN A N 1
ATOM 706 C CA . ASN A 1 96 ? 7.086 -8.125 -9.281 1 98.94 96 ASN A CA 1
ATOM 707 C C . ASN A 1 96 ? 6.586 -8.016 -7.844 1 98.94 96 ASN A C 1
ATOM 709 O O . ASN A 1 96 ? 5.562 -7.379 -7.586 1 98.94 96 ASN A O 1
ATOM 713 N N . ASN A 1 97 ? 7.273 -8.711 -6.992 1 98.88 97 ASN A N 1
ATOM 714 C CA . ASN A 1 97 ? 7.094 -8.43 -5.57 1 98.88 97 ASN A CA 1
ATOM 715 C C . ASN A 1 97 ? 8.094 -7.387 -5.074 1 98.88 97 ASN A C 1
ATOM 717 O O . ASN A 1 97 ? 8.859 -6.832 -5.863 1 98.88 97 ASN A O 1
ATOM 721 N N . SER A 1 98 ? 8.078 -7.074 -3.834 1 98.81 98 SER A N 1
ATOM 722 C CA . SER A 1 98 ? 8.852 -5.957 -3.303 1 98.81 98 SER A CA 1
ATOM 723 C C . SER A 1 98 ? 10.352 -6.215 -3.42 1 98.81 98 SER A C 1
ATOM 725 O O . SER A 1 98 ? 11.148 -5.277 -3.439 1 98.81 98 SER A O 1
ATOM 727 N N . THR A 1 99 ? 10.773 -7.504 -3.51 1 98.56 99 THR A N 1
ATOM 728 C CA . THR A 1 99 ? 12.203 -7.801 -3.57 1 98.56 99 THR A CA 1
ATOM 729 C C . THR A 1 99 ? 12.828 -7.215 -4.832 1 98.56 99 THR A C 1
ATOM 731 O O . THR A 1 99 ? 14.031 -6.98 -4.883 1 98.56 99 THR A O 1
ATOM 734 N N . ALA A 1 100 ? 11.992 -6.965 -5.789 1 98.75 100 ALA A N 1
ATOM 735 C CA . ALA A 1 100 ? 12.469 -6.559 -7.109 1 98.75 100 ALA A CA 1
ATOM 736 C C . ALA A 1 100 ? 12.891 -5.094 -7.113 1 98.75 100 ALA A C 1
ATOM 738 O O . ALA A 1 100 ? 13.578 -4.641 -8.031 1 98.75 100 ALA A O 1
ATOM 739 N N . GLY A 1 101 ? 12.391 -4.316 -6.168 1 97.94 101 GLY A N 1
ATOM 740 C CA . GLY A 1 101 ? 12.68 -2.891 -6.129 1 97.94 101 GLY A CA 1
ATOM 741 C C . GLY A 1 101 ? 14.102 -2.578 -5.711 1 97.94 101 GLY A C 1
ATOM 742 O O . GLY A 1 101 ? 14.805 -3.445 -5.191 1 97.94 101 GLY A O 1
ATOM 743 N N . ALA A 1 102 ? 14.43 -1.346 -5.793 1 96.5 102 ALA A N 1
ATOM 744 C CA . ALA A 1 102 ? 15.82 -0.912 -5.648 1 96.5 102 ALA A CA 1
ATOM 745 C C . ALA A 1 102 ? 16.297 -1.058 -4.203 1 96.5 102 ALA A C 1
ATOM 747 O O . ALA A 1 102 ? 17.5 -1.138 -3.943 1 96.5 102 ALA A O 1
ATOM 748 N N . TYR A 1 103 ? 15.406 -1.053 -3.279 1 95.81 103 TYR A N 1
ATOM 749 C CA . TYR A 1 103 ? 15.82 -1.184 -1.888 1 95.81 103 TYR A CA 1
ATOM 750 C C . TYR A 1 103 ? 16.391 -2.57 -1.618 1 95.81 103 TYR A C 1
ATOM 752 O O . TYR A 1 103 ? 17.328 -2.721 -0.818 1 95.81 103 TYR A O 1
ATOM 760 N N . VAL A 1 104 ? 15.758 -3.609 -2.285 1 96.19 104 VAL A N 1
ATOM 761 C CA . VAL A 1 104 ? 16.203 -4.984 -2.078 1 96.19 104 VAL A CA 1
ATOM 762 C C . VAL A 1 104 ? 17.031 -5.445 -3.277 1 96.19 104 VAL A C 1
ATOM 764 O O . VAL A 1 104 ? 18.062 -6.098 -3.113 1 96.19 104 VAL A O 1
ATOM 767 N N . HIS A 1 105 ? 16.562 -5.176 -4.477 1 97.38 105 HIS A N 1
ATOM 768 C CA . HIS A 1 105 ? 17.281 -5.34 -5.742 1 97.38 105 HIS A CA 1
ATOM 769 C C . HIS A 1 105 ? 17.484 -6.812 -6.07 1 97.38 105 HIS A C 1
ATOM 771 O O . HIS A 1 105 ? 18.594 -7.227 -6.418 1 97.38 105 HIS A O 1
ATOM 777 N N . GLU A 1 106 ? 16.562 -7.641 -5.812 1 98.12 106 GLU A N 1
ATOM 778 C CA . GLU A 1 106 ? 16.547 -9.016 -6.309 1 98.12 106 GLU A CA 1
ATOM 779 C C . GLU A 1 106 ? 16.281 -9.055 -7.812 1 98.12 106 GLU A C 1
ATOM 781 O O . GLU A 1 106 ? 15.289 -8.508 -8.289 1 98.12 106 GLU A O 1
ATOM 786 N N . THR A 1 107 ? 17.172 -9.758 -8.617 1 97.5 107 THR A N 1
ATOM 787 C CA . THR A 1 107 ? 17.062 -9.719 -10.078 1 97.5 107 THR A CA 1
ATOM 788 C C . THR A 1 107 ? 16.672 -11.094 -10.617 1 97.5 107 THR A C 1
ATOM 790 O O . THR A 1 107 ? 16.375 -11.234 -11.805 1 97.5 107 THR A O 1
ATOM 793 N N . ASP A 1 108 ? 16.688 -12.133 -9.766 1 98.56 108 ASP A N 1
ATOM 794 C CA . ASP A 1 108 ? 16.281 -13.469 -10.18 1 98.56 108 ASP A CA 1
ATOM 795 C C . ASP A 1 108 ? 14.766 -13.602 -10.188 1 98.56 108 ASP A C 1
ATOM 797 O O . ASP A 1 108 ? 14.125 -13.57 -9.133 1 98.56 108 ASP A O 1
ATOM 801 N N . PRO A 1 109 ? 14.203 -13.836 -11.297 1 98.12 109 PRO A N 1
ATOM 802 C CA . PRO A 1 109 ? 12.742 -13.875 -11.406 1 98.12 109 PRO A CA 1
ATOM 803 C C . PRO A 1 109 ? 12.125 -15.023 -10.602 1 98.12 109 PRO A C 1
ATOM 805 O O . PRO A 1 109 ? 10.945 -14.977 -10.266 1 98.12 109 PRO A O 1
ATOM 808 N N . LYS A 1 110 ? 12.938 -16.047 -10.32 1 98.31 110 LYS A N 1
ATOM 809 C CA . LYS A 1 110 ? 12.438 -17.109 -9.469 1 98.31 110 LYS A CA 1
ATOM 810 C C . LYS A 1 110 ? 12.008 -16.578 -8.102 1 98.31 110 LYS A C 1
ATOM 812 O O . LYS A 1 110 ? 11.117 -17.141 -7.465 1 98.31 110 LYS A O 1
ATOM 817 N N . VAL A 1 111 ? 12.609 -15.438 -7.746 1 98.69 111 VAL A N 1
ATOM 818 C CA . VAL A 1 111 ? 12.273 -14.773 -6.488 1 98.69 111 VAL A CA 1
ATOM 819 C C . VAL A 1 111 ? 11.445 -13.523 -6.773 1 98.69 111 VAL A C 1
ATOM 821 O O . VAL A 1 111 ? 10.32 -13.398 -6.293 1 98.69 111 VAL A O 1
ATOM 824 N N . SER A 1 112 ? 11.867 -12.648 -7.621 1 98.75 112 SER A N 1
ATOM 825 C CA . SER A 1 112 ? 11.367 -11.281 -7.746 1 98.75 112 SER A CA 1
ATOM 826 C C . SER A 1 112 ? 9.992 -11.25 -8.391 1 98.75 112 SER A C 1
ATOM 828 O O . SER A 1 112 ? 9.234 -10.297 -8.203 1 98.75 112 SER A O 1
ATOM 830 N N . GLN A 1 113 ? 9.625 -12.289 -9.164 1 98.69 113 GLN A N 1
ATOM 831 C CA . GLN A 1 113 ? 8.359 -12.297 -9.883 1 98.69 113 GLN A CA 1
ATOM 832 C C . GLN A 1 113 ? 7.508 -13.5 -9.477 1 98.69 113 GLN A C 1
ATOM 834 O O . GLN A 1 113 ? 6.699 -13.992 -10.266 1 98.69 113 GLN A O 1
ATOM 839 N N . HIS A 1 114 ? 7.758 -14.023 -8.242 1 98.81 114 HIS A N 1
ATOM 840 C CA . HIS A 1 114 ? 7.031 -15.172 -7.711 1 98.81 114 HIS A CA 1
ATOM 841 C C . HIS A 1 114 ? 6.734 -14.992 -6.227 1 98.81 114 HIS A C 1
ATOM 843 O O . HIS A 1 114 ? 7.066 -13.961 -5.641 1 98.81 114 HIS A O 1
ATOM 849 N N . TYR A 1 115 ? 6.004 -15.969 -5.723 1 98.88 115 TYR A N 1
ATOM 850 C CA . TYR A 1 115 ? 5.691 -16.016 -4.301 1 98.88 115 TYR A CA 1
ATOM 851 C C . TYR A 1 115 ? 6.965 -16 -3.463 1 98.88 115 TYR A C 1
ATOM 853 O O . TYR A 1 115 ? 7.879 -16.797 -3.691 1 98.88 115 TYR A O 1
ATOM 861 N N . VAL A 1 116 ? 7.047 -15.07 -2.629 1 98.56 116 VAL A N 1
ATOM 862 C CA . VAL A 1 116 ? 7.977 -15.109 -1.504 1 98.56 116 VAL A CA 1
ATOM 863 C C . VAL A 1 116 ? 7.195 -15.141 -0.191 1 98.56 116 VAL A C 1
ATOM 865 O O . VAL A 1 116 ? 6.43 -14.219 0.108 1 98.56 116 VAL A O 1
ATOM 868 N N . GLY A 1 117 ? 7.406 -16.172 0.508 1 98.62 117 GLY A N 1
ATOM 869 C CA . GLY A 1 117 ? 6.551 -16.422 1.655 1 98.62 117 GLY A CA 1
ATOM 870 C C . GLY A 1 117 ? 6.812 -15.484 2.818 1 98.62 117 GLY A C 1
ATOM 871 O O . GLY A 1 117 ? 7.887 -14.883 2.906 1 98.62 117 GLY A O 1
ATOM 872 N N . PRO A 1 118 ? 5.871 -15.367 3.744 1 98.62 118 PRO A N 1
ATOM 873 C CA . PRO A 1 118 ? 5.98 -14.57 4.969 1 98.62 118 PRO A CA 1
ATOM 874 C C . PRO A 1 118 ? 7.273 -14.844 5.734 1 98.62 118 PRO A C 1
ATOM 876 O O . PRO A 1 118 ? 7.648 -16 5.934 1 98.62 118 PRO A O 1
ATOM 879 N N . TYR A 1 119 ? 7.93 -13.766 6.184 1 97.62 119 TYR A N 1
ATOM 880 C CA . TYR A 1 119 ? 9.141 -13.828 7 1 97.62 119 TYR A CA 1
ATOM 881 C C . TYR A 1 119 ? 9.203 -12.656 7.969 1 97.62 119 TYR A C 1
ATOM 883 O O . TYR A 1 119 ? 10.156 -11.867 7.938 1 97.62 119 TYR A O 1
ATOM 891 N N . PRO A 1 120 ? 8.242 -12.516 8.852 1 98.12 120 PRO A N 1
ATOM 892 C CA . PRO A 1 120 ? 8.227 -11.367 9.758 1 98.12 120 PRO A CA 1
ATOM 893 C C . PRO A 1 120 ? 9.391 -11.391 10.75 1 98.12 120 PRO A C 1
ATOM 895 O O . PRO A 1 120 ? 9.594 -12.391 11.445 1 98.12 120 PRO A O 1
ATOM 898 N N . PRO A 1 121 ? 10.055 -10.32 10.852 1 96.94 121 PRO A N 1
ATOM 899 C CA . PRO A 1 121 ? 11.281 -10.305 11.648 1 96.94 121 PRO A CA 1
ATOM 900 C C . PRO A 1 121 ? 11.031 -10.039 13.125 1 96.94 121 PRO A C 1
ATOM 902 O O . PRO A 1 121 ? 11.891 -10.312 13.969 1 96.94 121 PRO A O 1
ATOM 905 N N . ASP A 1 122 ? 9.961 -9.469 13.555 1 97.25 122 ASP A N 1
ATOM 906 C CA . ASP A 1 122 ? 9.773 -8.891 14.883 1 97.25 122 ASP A CA 1
ATOM 907 C C . ASP A 1 122 ? 8.703 -9.648 15.664 1 97.25 122 ASP A C 1
ATOM 909 O O . ASP A 1 122 ? 8.922 -10.031 16.812 1 97.25 122 ASP A O 1
ATOM 913 N N . LYS A 1 123 ? 7.543 -9.938 15.062 1 98.25 123 LYS A N 1
ATOM 914 C CA . LYS A 1 123 ? 6.391 -10.633 15.625 1 98.25 123 LYS A CA 1
ATOM 915 C C . LYS A 1 123 ? 5.543 -11.266 14.531 1 98.25 123 LYS A C 1
ATOM 917 O O . LYS A 1 123 ? 5.863 -11.156 13.344 1 98.25 123 LYS A O 1
ATOM 922 N N . ASP A 1 124 ? 4.566 -12.039 14.898 1 98.5 124 ASP A N 1
ATOM 923 C CA . ASP A 1 124 ? 3.627 -12.531 13.898 1 98.5 124 ASP A CA 1
ATOM 924 C C . ASP A 1 124 ? 2.994 -11.383 13.117 1 98.5 124 ASP A C 1
ATOM 926 O O . ASP A 1 124 ? 2.684 -10.336 13.695 1 98.5 124 ASP A O 1
ATOM 930 N N . HIS A 1 125 ? 2.902 -11.484 11.875 1 98.88 125 HIS A N 1
ATOM 931 C CA . HIS A 1 125 ? 2.252 -10.492 11.023 1 98.88 125 HIS A CA 1
ATOM 932 C C . HIS A 1 125 ? 0.948 -11.031 10.445 1 98.88 125 HIS A C 1
ATOM 934 O O . HIS A 1 125 ? 0.792 -12.242 10.281 1 98.88 125 HIS A O 1
ATOM 940 N N . ARG A 1 126 ? 0.019 -10.164 10.25 1 98.75 126 ARG A N 1
ATOM 941 C CA . ARG A 1 126 ? -1.152 -10.422 9.422 1 98.75 126 ARG A CA 1
ATOM 942 C C . ARG A 1 126 ? -0.842 -10.18 7.945 1 98.75 126 ARG A C 1
ATOM 944 O O . ARG A 1 126 ? -0.287 -9.141 7.59 1 98.75 126 ARG A O 1
ATOM 951 N N . TYR A 1 127 ? -1.161 -11.133 7.07 1 98.81 127 TYR A N 1
ATOM 952 C CA . TYR A 1 127 ? -1.005 -11 5.625 1 98.81 127 TYR A CA 1
ATOM 953 C C . TYR A 1 127 ? -2.359 -11 4.93 1 98.81 127 TYR A C 1
ATOM 955 O O . TYR A 1 127 ? -3.225 -11.828 5.238 1 98.81 127 TYR A O 1
ATOM 963 N N . SER A 1 128 ? -2.496 -10.109 4.062 1 98.69 128 SER A N 1
ATOM 964 C CA . SER A 1 128 ? -3.775 -9.93 3.383 1 98.69 128 SER A CA 1
ATOM 965 C C . SER A 1 128 ? -3.742 -10.516 1.977 1 98.69 128 SER A C 1
ATOM 967 O O . SER A 1 128 ? -2.871 -10.18 1.174 1 98.69 128 SER A O 1
ATOM 969 N N . PHE A 1 129 ? -4.629 -11.43 1.689 1 98.88 129 PHE A N 1
ATOM 970 C CA . PHE A 1 129 ? -4.875 -11.953 0.351 1 98.88 129 PHE A CA 1
ATOM 971 C C . PHE A 1 129 ? -6.188 -11.414 -0.207 1 98.88 129 PHE A C 1
ATOM 973 O O . PHE A 1 129 ? -7.246 -11.617 0.386 1 98.88 129 PHE A O 1
ATOM 980 N N . LYS A 1 130 ? -6.094 -10.695 -1.327 1 98.88 130 LYS A N 1
ATOM 981 C CA . LYS A 1 130 ? -7.285 -10.133 -1.952 1 98.88 130 LYS A CA 1
ATOM 982 C C . LYS A 1 130 ? -7.469 -10.664 -3.369 1 98.88 130 LYS A C 1
ATOM 984 O O . LYS A 1 130 ? -6.559 -10.578 -4.195 1 98.88 130 LYS A O 1
ATOM 989 N N . LEU A 1 131 ? -8.641 -11.172 -3.607 1 98.94 131 LEU A N 1
ATOM 990 C CA . LEU A 1 131 ? -9.016 -11.75 -4.891 1 98.94 131 LEU A CA 1
ATOM 991 C C . LEU A 1 131 ? -9.945 -10.812 -5.656 1 98.94 131 LEU A C 1
ATOM 993 O O . LEU A 1 131 ? -10.867 -10.227 -5.074 1 98.94 131 LEU A O 1
ATOM 997 N N . PHE A 1 132 ? -9.727 -10.695 -6.934 1 98.94 132 PHE A N 1
ATOM 998 C CA . PHE A 1 132 ? -10.523 -9.859 -7.816 1 98.94 132 PHE A CA 1
ATOM 999 C C . PHE A 1 132 ? -11.156 -10.695 -8.93 1 98.94 132 PHE A C 1
ATOM 1001 O O . PHE A 1 132 ? -10.469 -11.461 -9.602 1 98.94 132 PHE A O 1
ATOM 1008 N N . ALA A 1 133 ? -12.414 -10.578 -9.109 1 98.94 133 ALA A N 1
ATOM 1009 C CA . ALA A 1 133 ? -13.094 -11.023 -10.32 1 98.94 133 ALA A CA 1
ATOM 1010 C C . ALA A 1 133 ? -13.211 -9.891 -11.336 1 98.94 133 ALA A C 1
ATOM 1012 O O . ALA A 1 133 ? -13.758 -8.828 -11.031 1 98.94 133 ALA A O 1
ATOM 1013 N N . LEU A 1 134 ? -12.703 -10.125 -12.523 1 98.94 134 LEU A N 1
ATOM 1014 C CA . LEU A 1 134 ? -12.609 -9.062 -13.516 1 98.94 134 LEU A CA 1
ATOM 1015 C C . LEU A 1 134 ? -13.406 -9.406 -14.766 1 98.94 134 LEU A C 1
ATOM 1017 O O . LEU A 1 134 ? -13.477 -10.57 -15.164 1 98.94 134 LEU A O 1
ATOM 1021 N N . ASP A 1 135 ? -13.938 -8.422 -15.461 1 98.88 135 ASP A N 1
ATOM 1022 C CA . ASP A 1 135 ? -14.75 -8.641 -16.656 1 98.88 135 ASP A CA 1
ATOM 1023 C C . ASP A 1 135 ? -13.883 -8.625 -17.922 1 98.88 135 ASP A C 1
ATOM 1025 O O . ASP A 1 135 ? -14.398 -8.531 -19.031 1 98.88 135 ASP A O 1
ATOM 1029 N N . THR A 1 136 ? -12.586 -8.633 -17.719 1 98.75 136 THR A N 1
ATOM 1030 C CA . THR A 1 136 ? -11.648 -8.594 -18.844 1 98.75 136 THR A CA 1
ATOM 1031 C C . THR A 1 136 ? -10.352 -9.32 -18.484 1 98.75 136 THR A C 1
ATOM 1033 O O . THR A 1 136 ? -10.141 -9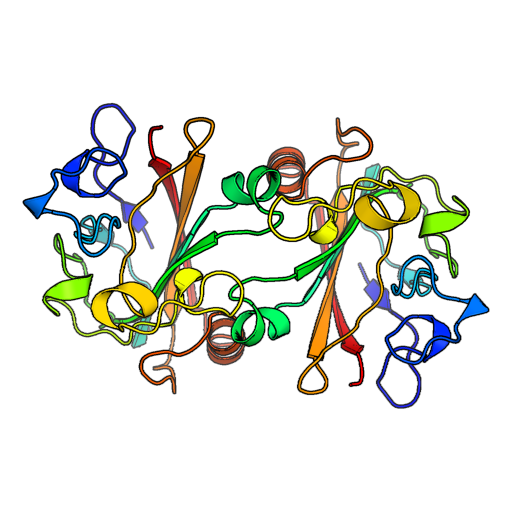.695 -17.344 1 98.75 136 THR A O 1
ATOM 1036 N N . GLU A 1 137 ? -9.594 -9.57 -19.484 1 98.56 137 GLU A N 1
ATOM 1037 C CA . GLU A 1 137 ? -8.188 -9.898 -19.281 1 98.56 137 GLU A CA 1
ATOM 1038 C C . GLU A 1 137 ? -7.328 -8.641 -19.234 1 98.56 137 GLU A C 1
ATOM 1040 O O . GLU A 1 137 ? -7.582 -7.68 -19.969 1 98.56 137 GLU A O 1
ATOM 1045 N N . LEU A 1 138 ? -6.395 -8.719 -18.453 1 98.88 138 LEU A N 1
ATOM 1046 C CA . LEU A 1 138 ? -5.566 -7.527 -18.328 1 98.88 138 LEU A CA 1
ATOM 1047 C C . LEU A 1 138 ? -4.391 -7.57 -19.297 1 98.88 138 LEU A C 1
ATOM 1049 O O . LEU A 1 138 ? -3.799 -8.633 -19.516 1 98.88 138 LEU A O 1
ATOM 1053 N N . ASP A 1 139 ? -4.047 -6.457 -19.859 1 98.69 139 ASP A N 1
ATOM 1054 C CA . ASP A 1 139 ? -2.857 -6.32 -20.688 1 98.69 139 ASP A CA 1
ATOM 1055 C C . ASP A 1 139 ? -1.613 -6.078 -19.844 1 98.69 139 ASP A C 1
ATOM 1057 O O . ASP A 1 139 ? -1.087 -4.965 -19.797 1 98.69 139 ASP A O 1
ATOM 1061 N N . LEU A 1 140 ? -1.149 -7.09 -19.172 1 98.81 140 LEU A N 1
ATOM 1062 C CA . LEU A 1 140 ? 0.018 -7.086 -18.297 1 98.81 140 LEU A CA 1
ATOM 1063 C C . LEU A 1 140 ? 1.006 -8.172 -18.703 1 98.81 140 LEU A C 1
ATOM 1065 O O . LEU A 1 140 ? 0.603 -9.242 -19.188 1 98.81 140 LEU A O 1
ATOM 1069 N N . GLN A 1 141 ? 2.27 -7.875 -18.562 1 98.62 141 GLN A N 1
ATOM 1070 C CA . GLN A 1 141 ? 3.338 -8.828 -18.828 1 98.62 141 GLN A CA 1
ATOM 1071 C C . GLN A 1 141 ? 4 -9.305 -17.547 1 98.62 141 GLN A C 1
ATOM 1073 O O . GLN A 1 141 ? 3.928 -8.625 -16.516 1 98.62 141 GLN A O 1
ATOM 1078 N N . PRO A 1 142 ? 4.605 -10.508 -17.625 1 98.69 142 PRO A N 1
ATOM 1079 C CA . PRO A 1 142 ? 5.34 -10.938 -16.422 1 98.69 142 PRO A CA 1
ATOM 1080 C C . PRO A 1 142 ? 6.277 -9.859 -15.891 1 98.69 142 PRO A C 1
ATOM 1082 O O . PRO A 1 142 ? 6.953 -9.18 -16.672 1 98.69 142 PRO A O 1
ATOM 1085 N N . GLY A 1 143 ? 6.211 -9.68 -14.633 1 98.88 143 GLY A N 1
ATOM 1086 C CA . GLY A 1 143 ? 7.066 -8.664 -14.023 1 98.88 143 GLY A CA 1
ATOM 1087 C C . GLY A 1 143 ? 6.41 -7.301 -13.953 1 98.88 143 GLY A C 1
ATOM 1088 O O . GLY A 1 143 ? 7.082 -6.301 -13.695 1 98.88 143 GLY A O 1
ATOM 1089 N N . TYR A 1 144 ? 5.062 -7.273 -14.219 1 98.94 144 TYR A N 1
ATOM 1090 C CA . TYR A 1 144 ? 4.383 -6 -14.023 1 98.94 144 TYR A CA 1
ATOM 1091 C C . TYR A 1 144 ? 4.43 -5.578 -12.555 1 98.94 144 TYR A C 1
ATOM 1093 O O . TYR A 1 144 ? 4.68 -6.406 -11.672 1 98.94 144 TYR A O 1
ATOM 1101 N N . TRP A 1 145 ? 4.211 -4.309 -12.352 1 98.94 145 TRP A N 1
ATOM 1102 C CA . TRP A 1 145 ? 4.223 -3.766 -11 1 98.94 145 TRP A CA 1
ATOM 1103 C C . TRP A 1 145 ? 2.805 -3.518 -10.492 1 98.94 145 TRP A C 1
ATOM 1105 O O . TRP A 1 145 ? 1.882 -3.328 -11.289 1 98.94 145 TRP A O 1
ATOM 1115 N N . LEU A 1 146 ? 2.664 -3.512 -9.188 1 98.94 146 LEU A N 1
ATOM 1116 C CA . LEU A 1 146 ? 1.355 -3.404 -8.555 1 98.94 146 LEU A CA 1
ATOM 1117 C C . LEU A 1 146 ? 0.646 -2.125 -8.984 1 98.94 146 LEU A C 1
ATOM 1119 O O . LEU A 1 146 ? -0.577 -2.109 -9.141 1 98.94 146 LEU A O 1
ATOM 1123 N N . ASN A 1 147 ? 1.386 -0.982 -9.164 1 98.88 147 ASN A N 1
ATOM 1124 C CA . ASN A 1 147 ? 0.73 0.239 -9.617 1 98.88 147 ASN A CA 1
ATOM 1125 C C . ASN A 1 147 ? 0.129 0.064 -11.008 1 98.88 147 ASN A C 1
ATOM 1127 O O . ASN A 1 147 ? -0.938 0.607 -11.305 1 98.88 147 ASN A O 1
ATOM 1131 N N . GLU A 1 148 ? 0.774 -0.7 -11.875 1 98.88 148 GLU A N 1
ATOM 1132 C CA . GLU A 1 148 ? 0.228 -1.008 -13.195 1 98.88 148 GLU A CA 1
ATOM 1133 C C . GLU A 1 148 ? -1.043 -1.845 -13.086 1 98.88 148 GLU A C 1
ATOM 1135 O O . GLU A 1 148 ? -1.992 -1.646 -13.844 1 98.88 148 GLU A O 1
ATOM 1140 N N . PHE A 1 149 ? -1.016 -2.801 -12.227 1 98.94 149 PHE A N 1
ATOM 1141 C CA . PHE A 1 149 ? -2.193 -3.615 -11.953 1 98.94 149 PHE A CA 1
ATOM 1142 C C . PHE A 1 149 ? -3.373 -2.742 -11.539 1 98.94 149 PHE A C 1
ATOM 1144 O O . PHE A 1 149 ? -4.48 -2.904 -12.055 1 98.94 149 PHE A O 1
ATOM 1151 N N . HIS A 1 150 ? -3.113 -1.785 -10.57 1 98.56 150 HIS A N 1
ATOM 1152 C CA . HIS A 1 150 ? -4.164 -0.879 -10.125 1 98.56 150 HIS A CA 1
ATOM 1153 C C . HIS A 1 150 ? -4.766 -0.115 -11.297 1 98.56 150 HIS A C 1
ATOM 1155 O O . HIS A 1 150 ? -5.988 0.042 -11.383 1 98.56 150 HIS A O 1
ATOM 1161 N N . ASP A 1 151 ? -3.934 0.319 -12.195 1 98.56 151 ASP A N 1
ATOM 1162 C CA . ASP A 1 151 ? -4.41 1.028 -13.383 1 98.56 151 ASP A CA 1
ATOM 1163 C C . ASP A 1 151 ? -5.23 0.107 -14.281 1 98.56 151 ASP A C 1
ATOM 1165 O O . ASP A 1 151 ? -6.293 0.495 -14.773 1 98.56 151 ASP A O 1
ATOM 1169 N N . ALA A 1 152 ? -4.738 -1.069 -14.414 1 98.81 152 ALA A N 1
ATOM 1170 C CA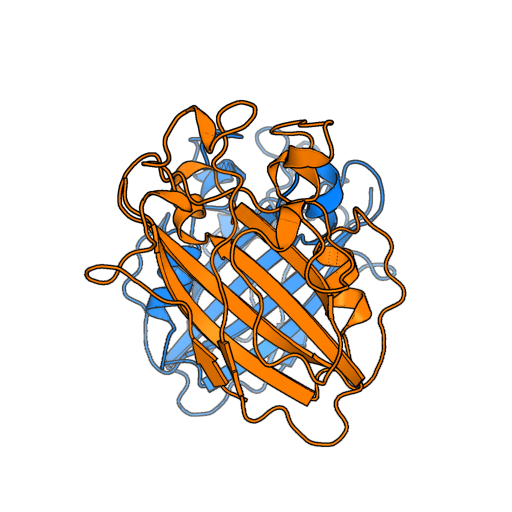 . ALA A 1 152 ? -5.312 -1.995 -15.391 1 98.81 152 ALA A CA 1
ATOM 1171 C C . ALA A 1 152 ? -6.699 -2.463 -14.945 1 98.81 152 ALA A C 1
ATOM 1173 O O . ALA A 1 152 ? -7.566 -2.721 -15.781 1 98.81 152 ALA A O 1
ATOM 1174 N N . ILE A 1 153 ? -6.926 -2.57 -13.664 1 98.75 153 ILE A N 1
ATOM 1175 C CA . ILE A 1 153 ? -8.18 -3.172 -13.219 1 98.75 153 ILE A CA 1
ATOM 1176 C C . ILE A 1 153 ? -9.25 -2.094 -13.094 1 98.75 153 ILE A C 1
ATOM 1178 O O . ILE A 1 153 ? -10.43 -2.402 -12.883 1 98.75 153 ILE A O 1
ATOM 1182 N N . ALA A 1 154 ? -8.844 -0.824 -13.102 1 97.81 154 ALA A N 1
ATOM 1183 C CA . ALA A 1 154 ? -9.789 0.27 -12.906 1 97.81 154 ALA A CA 1
ATOM 1184 C C . ALA A 1 154 ? -10.969 0.152 -13.867 1 97.81 154 ALA A C 1
ATOM 1186 O O . ALA A 1 154 ? -10.781 0.089 -15.086 1 97.81 154 ALA A O 1
ATOM 1187 N N . GLY A 1 155 ? -12.203 0.103 -13.352 1 98.31 155 GLY A N 1
ATOM 1188 C CA . GLY A 1 155 ? -13.406 0.028 -14.156 1 98.31 155 GLY A CA 1
ATOM 1189 C C . GLY A 1 155 ? -13.781 -1.392 -14.539 1 98.31 155 GLY A C 1
ATOM 1190 O O . GLY A 1 155 ? -14.773 -1.61 -15.242 1 98.31 155 GLY A O 1
ATOM 1191 N N . HIS A 1 156 ? -13.016 -2.387 -14.023 1 98.81 156 HIS A N 1
ATOM 1192 C CA . HIS A 1 156 ? -13.227 -3.736 -14.539 1 98.81 156 HIS A CA 1
ATOM 1193 C C . HIS A 1 156 ? -13.539 -4.715 -13.414 1 98.81 156 HIS A C 1
ATOM 1195 O O . HIS A 1 156 ? -13.727 -5.91 -13.656 1 98.81 156 HIS A O 1
ATOM 1201 N N . VAL A 1 157 ? -13.648 -4.297 -12.188 1 98.88 157 VAL A N 1
ATOM 1202 C CA . VAL A 1 157 ? -13.812 -5.18 -11.039 1 98.88 157 VAL A CA 1
ATOM 1203 C C . VAL A 1 157 ? -15.289 -5.508 -10.844 1 98.88 157 VAL A C 1
ATOM 1205 O O . VAL A 1 157 ? -16.109 -4.609 -10.672 1 98.88 157 VAL A O 1
ATOM 1208 N N . LEU A 1 158 ? -15.57 -6.73 -10.844 1 98.88 158 LEU A N 1
ATOM 1209 C CA . LEU A 1 158 ? -16.938 -7.199 -10.633 1 98.88 158 LEU A CA 1
ATOM 1210 C C . LEU A 1 158 ? -17.188 -7.512 -9.156 1 98.88 158 LEU A C 1
ATOM 1212 O O . LEU A 1 158 ? -18.281 -7.273 -8.641 1 98.88 158 LEU A O 1
ATOM 1216 N N . ALA A 1 159 ? -16.219 -8.078 -8.547 1 98.81 159 ALA A N 1
ATOM 1217 C CA . ALA A 1 159 ? -16.266 -8.453 -7.137 1 98.81 159 ALA A CA 1
ATOM 1218 C C . ALA A 1 159 ? -14.867 -8.625 -6.559 1 98.81 159 ALA A C 1
ATOM 1220 O O . ALA A 1 159 ? -13.906 -8.828 -7.301 1 98.81 159 ALA A O 1
ATOM 1221 N N . THR A 1 160 ? -14.844 -8.484 -5.301 1 98.81 160 THR A N 1
ATOM 1222 C CA . THR A 1 160 ? -13.617 -8.797 -4.578 1 98.81 160 THR A CA 1
ATOM 1223 C C . THR A 1 160 ? -13.914 -9.695 -3.377 1 98.81 160 THR A C 1
ATOM 1225 O O . THR A 1 160 ? -15.047 -9.734 -2.893 1 98.81 160 THR A O 1
ATOM 1228 N N . ALA A 1 161 ? -12.945 -10.453 -2.975 1 98.75 161 ALA A N 1
ATOM 1229 C CA . ALA A 1 161 ? -12.914 -11.211 -1.724 1 98.75 161 ALA A CA 1
ATOM 1230 C C . ALA A 1 161 ? -11.555 -11.07 -1.037 1 98.75 161 ALA A C 1
ATOM 1232 O O . ALA A 1 161 ? -10.523 -10.961 -1.703 1 98.75 161 ALA A O 1
ATOM 1233 N N . LYS A 1 162 ? -11.633 -11.031 0.247 1 98.44 162 LYS A N 1
ATOM 1234 C CA . LYS A 1 162 ? -10.398 -10.828 0.996 1 98.44 162 LYS A CA 1
ATOM 1235 C C . LYS A 1 162 ? -10.328 -11.758 2.205 1 98.44 162 LYS A C 1
ATOM 1237 O O . LYS A 1 162 ? -11.352 -12.07 2.814 1 98.44 162 LYS A O 1
ATOM 1242 N N . THR A 1 163 ? -9.164 -12.227 2.498 1 98.12 163 THR A N 1
ATOM 1243 C CA . THR A 1 163 ? -8.898 -12.953 3.732 1 98.12 163 THR A CA 1
ATOM 1244 C C . THR A 1 163 ? -7.535 -12.578 4.301 1 98.12 163 THR A C 1
ATOM 1246 O O . THR A 1 163 ? -6.727 -11.945 3.619 1 98.12 163 THR A O 1
ATOM 1249 N N . THR A 1 164 ? -7.383 -12.844 5.551 1 98 164 THR A N 1
ATOM 1250 C CA . THR A 1 164 ? -6.129 -12.586 6.254 1 98 164 THR A CA 1
ATOM 1251 C C . THR A 1 164 ? -5.562 -13.875 6.836 1 98 164 THR A C 1
ATOM 1253 O O . THR A 1 164 ? -6.301 -14.695 7.391 1 98 164 THR A O 1
ATOM 1256 N N . VAL A 1 165 ? -4.297 -14.086 6.633 1 98.31 165 VAL A N 1
ATOM 1257 C CA . VAL A 1 165 ? -3.617 -15.219 7.246 1 98.31 165 VAL A CA 1
ATOM 1258 C C . VAL A 1 165 ? -2.469 -14.727 8.125 1 98.31 165 VAL A C 1
ATOM 1260 O O . VAL A 1 165 ? -1.955 -13.625 7.922 1 98.31 165 VAL A O 1
ATOM 1263 N N . ILE A 1 166 ? -2.102 -15.562 9.078 1 98.69 166 ILE A N 1
ATOM 1264 C CA . ILE A 1 166 ? -1.032 -15.211 10 1 98.69 166 ILE A CA 1
ATOM 1265 C C . ILE A 1 166 ? 0.268 -15.883 9.57 1 98.69 166 ILE A C 1
ATOM 1267 O O . ILE A 1 166 ? 0.285 -17.078 9.273 1 98.69 166 ILE A O 1
ATOM 1271 N N . GLY A 1 167 ? 1.317 -15.094 9.352 1 98.5 167 GLY A N 1
ATOM 1272 C CA . GLY A 1 167 ? 2.676 -15.602 9.297 1 98.5 167 GLY A CA 1
ATOM 1273 C C . GLY A 1 167 ? 3.41 -15.5 10.617 1 98.5 167 GLY A C 1
ATOM 1274 O O . GLY A 1 167 ? 3.549 -14.414 11.18 1 98.5 167 GLY A O 1
ATOM 1275 N N . LYS A 1 168 ? 3.945 -16.578 11.023 1 97.56 168 LYS A N 1
ATOM 1276 C CA . LYS A 1 168 ? 4.602 -16.625 12.328 1 97.56 168 LYS A CA 1
ATOM 1277 C C . LYS A 1 168 ? 6.043 -16.141 12.234 1 97.56 168 LYS A C 1
ATOM 1279 O O . LYS A 1 168 ? 6.703 -16.328 11.211 1 97.56 168 LYS A O 1
ATOM 1284 N N . VAL A 1 169 ? 6.484 -15.648 13.414 1 95.75 169 VAL A N 1
ATOM 1285 C CA . VAL A 1 169 ? 7.867 -15.188 13.508 1 95.75 169 VAL A CA 1
ATOM 1286 C C . VAL A 1 169 ? 8.789 -16.375 13.789 1 95.75 169 VAL A C 1
ATOM 1288 O O . VAL A 1 169 ? 8.375 -17.344 14.422 1 95.75 169 VAL A O 1
ATOM 1291 N N . MET B 1 1 ? -19.078 13.688 0.112 1 98.12 1 MET B N 1
ATOM 1292 C CA . MET B 1 1 ? -17.875 14.383 0.551 1 98.12 1 MET B CA 1
ATOM 1293 C C . MET B 1 1 ? -16.969 14.703 -0.634 1 98.12 1 MET B C 1
ATOM 1295 O O . MET B 1 1 ? -16.781 13.867 -1.521 1 98.12 1 MET B O 1
ATOM 1299 N N . GLN B 1 2 ? -16.469 15.945 -0.705 1 98.19 2 GLN B N 1
ATOM 1300 C CA . GLN B 1 2 ? -15.625 16.422 -1.801 1 98.19 2 GLN B CA 1
ATOM 1301 C C . GLN B 1 2 ? -14.312 17 -1.279 1 98.19 2 GLN B C 1
ATOM 1303 O O . GLN B 1 2 ? -14.266 17.531 -0.171 1 98.19 2 GLN B O 1
ATOM 1308 N N . LEU B 1 3 ? -13.305 16.812 -2.059 1 98 3 LEU B N 1
ATOM 1309 C CA . LEU B 1 3 ? -12.023 17.438 -1.716 1 98 3 LEU B CA 1
ATOM 1310 C C . LEU B 1 3 ? -11.305 17.922 -2.967 1 98 3 LEU B C 1
ATOM 1312 O O . LEU B 1 3 ? -11.5 17.375 -4.055 1 98 3 LEU B O 1
ATOM 1316 N N . SER B 1 4 ? -10.57 18.922 -2.797 1 98.12 4 SER B N 1
ATOM 1317 C CA . SER B 1 4 ? -9.75 19.438 -3.891 1 98.12 4 SER B CA 1
ATOM 1318 C C . SER B 1 4 ? -8.422 19.969 -3.381 1 98.12 4 SER B C 1
ATOM 1320 O O . SER B 1 4 ? -8.344 20.516 -2.271 1 98.12 4 SER B O 1
ATOM 1322 N N . ILE B 1 5 ? -7.422 19.75 -4.152 1 98.69 5 ILE B N 1
ATOM 1323 C CA . ILE B 1 5 ? -6.074 20.266 -3.934 1 98.69 5 ILE B CA 1
ATOM 1324 C C . ILE B 1 5 ? -5.68 21.188 -5.082 1 98.69 5 ILE B C 1
ATOM 1326 O O . ILE B 1 5 ? -5.664 20.766 -6.246 1 98.69 5 ILE B O 1
ATOM 1330 N N . PRO B 1 6 ? -5.398 22.422 -4.73 1 97.88 6 PRO B N 1
ATOM 1331 C CA . PRO B 1 6 ? -5.027 23.328 -5.816 1 97.88 6 PRO B CA 1
ATOM 1332 C C . PRO B 1 6 ? -3.777 22.875 -6.566 1 97.88 6 PRO B C 1
ATOM 1334 O O . PRO B 1 6 ? -2.838 22.359 -5.957 1 97.88 6 PRO B O 1
ATOM 1337 N N . THR B 1 7 ? -3.826 23.031 -7.891 1 97.88 7 THR B N 1
ATOM 1338 C CA . THR B 1 7 ? -2.684 22.688 -8.734 1 97.88 7 THR B CA 1
ATOM 1339 C C . THR B 1 7 ? -2.344 23.844 -9.672 1 97.88 7 THR B C 1
ATOM 1341 O O . THR B 1 7 ? -3.125 24.781 -9.812 1 97.88 7 THR B O 1
ATOM 1344 N N . ILE B 1 8 ? -1.108 23.812 -10.156 1 96.44 8 ILE B N 1
ATOM 1345 C CA . ILE B 1 8 ? -0.625 24.719 -11.188 1 96.44 8 ILE B CA 1
ATOM 1346 C C . ILE B 1 8 ? -0.321 23.938 -12.461 1 96.44 8 ILE B C 1
ATOM 1348 O O . ILE B 1 8 ? 0.611 23.141 -12.492 1 96.44 8 ILE B O 1
ATOM 1352 N N . ASN B 1 9 ? -1.096 24.25 -13.508 1 94.38 9 ASN B N 1
ATOM 1353 C CA . ASN B 1 9 ? -0.945 23.531 -14.766 1 94.38 9 ASN B CA 1
ATOM 1354 C C . ASN B 1 9 ? -1.04 22.016 -14.562 1 94.38 9 ASN B C 1
ATOM 1356 O O . ASN B 1 9 ? -0.202 21.266 -15.062 1 94.38 9 ASN B O 1
ATOM 1360 N N . GLY B 1 10 ? -1.874 21.625 -13.625 1 93.69 10 GLY B N 1
ATOM 1361 C CA . GLY B 1 10 ? -2.209 20.219 -13.43 1 93.69 10 GLY B CA 1
ATOM 1362 C C . GLY B 1 10 ? -1.29 19.516 -12.453 1 93.69 10 GLY B C 1
ATOM 1363 O O . GLY B 1 10 ? -1.441 18.328 -12.195 1 93.69 10 GLY B O 1
ATOM 1364 N N . ALA B 1 11 ? -0.318 20.266 -11.852 1 98 11 ALA B N 1
ATOM 1365 C CA . ALA B 1 11 ? 0.647 19.672 -10.938 1 98 11 ALA B CA 1
ATOM 1366 C C . ALA B 1 11 ? 0.695 20.438 -9.617 1 98 11 ALA B C 1
ATOM 1368 O O . ALA B 1 11 ? 0.269 21.594 -9.547 1 98 11 ALA B O 1
ATOM 1369 N N . LEU B 1 12 ? 1.157 19.719 -8.617 1 98.44 12 LEU B N 1
ATOM 1370 C CA . LEU B 1 12 ? 1.392 20.422 -7.367 1 98.44 12 LEU B CA 1
ATOM 1371 C C . LEU B 1 12 ? 2.381 21.578 -7.566 1 98.44 12 LEU B C 1
ATOM 1373 O O . LEU B 1 12 ? 3.357 21.438 -8.305 1 98.44 12 LEU B O 1
ATOM 1377 N N . ALA B 1 13 ? 2.096 22.641 -6.824 1 97.94 13 ALA B N 1
ATOM 1378 C CA . ALA B 1 13 ? 2.994 23.797 -6.906 1 97.94 13 ALA B CA 1
ATOM 1379 C C . ALA B 1 13 ? 4.41 23.406 -6.484 1 97.94 13 ALA B C 1
ATOM 1381 O O . ALA B 1 13 ? 4.598 22.5 -5.668 1 97.94 13 ALA B O 1
ATOM 1382 N N . ALA B 1 14 ? 5.348 24.156 -7.031 1 97.38 14 ALA B N 1
ATOM 1383 C CA . ALA B 1 14 ? 6.766 23.922 -6.762 1 97.38 14 ALA B CA 1
ATOM 1384 C C . ALA B 1 14 ? 7.047 23.938 -5.262 1 97.38 14 ALA B C 1
ATOM 1386 O O . ALA B 1 14 ? 7.793 23.094 -4.758 1 97.38 14 ALA B O 1
ATOM 1387 N N . THR B 1 15 ? 6.43 24.766 -4.559 1 97.62 15 THR B N 1
ATOM 1388 C CA . THR B 1 15 ? 6.676 24.984 -3.139 1 97.62 15 THR B CA 1
ATOM 1389 C C . THR B 1 15 ? 6.395 23.719 -2.336 1 97.62 15 THR B C 1
ATOM 1391 O O . THR B 1 15 ? 6.996 23.484 -1.285 1 97.62 15 THR B O 1
ATOM 1394 N N . TYR B 1 16 ? 5.535 22.812 -2.811 1 98.44 16 TYR B N 1
ATOM 1395 C CA . TYR B 1 16 ? 5.09 21.641 -2.047 1 98.44 16 TYR B CA 1
ATOM 1396 C C . TYR B 1 16 ? 5.836 20.391 -2.482 1 98.44 16 TYR B C 1
ATOM 1398 O O . TYR B 1 16 ? 5.559 19.297 -1.988 1 98.44 16 TYR B O 1
ATOM 1406 N N . SER B 1 17 ? 6.766 20.547 -3.49 1 98.19 17 SER B N 1
ATOM 1407 C CA . SER B 1 17 ? 7.281 19.359 -4.164 1 98.19 17 SER B CA 1
ATOM 1408 C C . SER B 1 17 ? 8.766 19.516 -4.484 1 98.19 17 SER B C 1
ATOM 1410 O O . SER B 1 17 ? 9.445 20.375 -3.926 1 98.19 17 SER B O 1
ATOM 1412 N N . LYS B 1 18 ? 9.258 18.641 -5.332 1 97.19 18 LYS B N 1
ATOM 1413 C CA . LYS B 1 18 ? 10.68 18.469 -5.629 1 97.19 18 LYS B CA 1
ATOM 1414 C C . LYS B 1 18 ? 11.336 19.797 -6 1 97.19 18 LYS B C 1
ATOM 1416 O O . LYS B 1 18 ? 12.516 20 -5.723 1 97.19 18 LYS B O 1
ATOM 1421 N N . GLN B 1 19 ? 10.547 20.75 -6.539 1 96.19 19 GLN B N 1
ATOM 1422 C CA . GLN B 1 19 ? 11.109 22.016 -7.031 1 96.19 19 GLN B CA 1
ATOM 1423 C C . GLN B 1 19 ? 11.086 23.078 -5.949 1 96.19 19 GLN B C 1
ATOM 1425 O O . GLN B 1 19 ? 11.344 24.25 -6.223 1 96.19 19 GLN B O 1
ATOM 1430 N N . ALA B 1 20 ? 10.766 22.656 -4.746 1 97.75 20 ALA B N 1
ATOM 1431 C CA . ALA B 1 20 ? 10.766 23.609 -3.641 1 97.75 20 ALA B CA 1
ATOM 1432 C C . ALA B 1 20 ? 12.141 24.25 -3.457 1 97.75 20 ALA B C 1
ATOM 1434 O O . ALA B 1 20 ? 13.164 23.562 -3.605 1 97.75 20 ALA B O 1
ATOM 1435 N N . ALA B 1 21 ? 12.148 25.5 -3.064 1 96.88 21 ALA B N 1
ATOM 1436 C CA . ALA B 1 21 ? 13.398 26.188 -2.742 1 96.88 21 ALA B CA 1
ATOM 1437 C C . ALA B 1 21 ? 14.047 25.594 -1.495 1 96.88 21 ALA B C 1
ATOM 1439 O O . ALA B 1 21 ? 13.359 25 -0.655 1 96.88 21 ALA B O 1
ATOM 1440 N N . VAL B 1 22 ? 15.312 25.797 -1.425 1 95.81 22 VAL B N 1
ATOM 1441 C CA . VAL B 1 22 ? 16.078 25.25 -0.309 1 95.81 22 VAL B CA 1
ATOM 1442 C C . VAL B 1 22 ? 15.461 25.703 1.013 1 95.81 22 VAL B C 1
ATOM 1444 O O . VAL B 1 22 ? 15.359 24.922 1.957 1 95.81 22 VAL B O 1
ATOM 1447 N N . ALA B 1 23 ? 15.031 26.922 1.099 1 95.12 23 ALA B N 1
ATOM 1448 C CA . ALA B 1 23 ? 14.461 27.484 2.318 1 95.12 23 ALA B CA 1
ATOM 1449 C C . ALA B 1 23 ? 13.148 26.812 2.672 1 95.12 23 ALA B C 1
ATOM 1451 O O . ALA B 1 23 ? 12.672 26.906 3.807 1 95.12 23 ALA B O 1
ATOM 1452 N N . GLN B 1 24 ? 12.578 26.125 1.697 1 95.5 24 GLN B N 1
ATOM 1453 C CA . GLN B 1 24 ? 11.297 25.453 1.873 1 95.5 24 GLN B CA 1
ATOM 1454 C C . GLN B 1 24 ? 11.492 23.953 2.111 1 95.5 24 GLN B C 1
ATOM 1456 O O . GLN B 1 24 ? 10.523 23.188 2.119 1 95.5 24 GLN B O 1
ATOM 1461 N N . THR B 1 25 ? 12.766 23.578 2.199 1 97.56 25 THR B N 1
ATOM 1462 C CA . THR B 1 25 ? 13.102 22.172 2.418 1 97.56 25 THR B CA 1
ATOM 1463 C C . THR B 1 25 ? 13.789 21.984 3.77 1 97.56 25 THR B C 1
ATOM 1465 O O . THR B 1 25 ? 14.273 22.953 4.363 1 97.56 25 THR B O 1
ATOM 1468 N N . TYR B 1 26 ? 13.734 20.875 4.309 1 98.12 26 TYR B N 1
ATOM 1469 C CA . TYR B 1 26 ? 14.422 20.438 5.52 1 98.12 26 TYR B CA 1
ATOM 1470 C C . TYR B 1 26 ? 15.008 19.047 5.348 1 98.12 26 TYR B C 1
ATOM 1472 O O . TYR B 1 26 ? 14.297 18.109 5.004 1 98.12 26 TYR B O 1
ATOM 1480 N N . LYS B 1 27 ? 16.297 18.875 5.516 1 96.69 27 LYS B N 1
ATOM 1481 C CA . LYS B 1 27 ? 17.031 17.625 5.309 1 96.69 27 LYS B CA 1
ATOM 1482 C C . LYS B 1 27 ? 16.75 17.047 3.922 1 96.69 27 LYS B C 1
ATOM 1484 O O . LYS B 1 27 ? 16.531 15.844 3.775 1 96.69 27 LYS B O 1
ATOM 1489 N N . GLY B 1 28 ? 16.594 17.953 2.979 1 95.5 28 GLY B N 1
ATOM 1490 C CA . GLY B 1 28 ? 16.453 17.547 1.589 1 95.5 28 GLY B CA 1
ATOM 1491 C C . GLY B 1 28 ? 15.023 17.234 1.197 1 95.5 28 GLY B C 1
ATOM 1492 O O . GLY B 1 28 ? 14.758 16.859 0.054 1 95.5 28 GLY B O 1
ATOM 1493 N N . HIS B 1 29 ? 14.086 17.406 2.113 1 97.5 29 HIS B N 1
ATOM 1494 C CA . HIS B 1 29 ? 12.688 17.125 1.838 1 97.5 29 HIS B CA 1
ATOM 1495 C C . HIS B 1 29 ? 11.867 18.406 1.749 1 97.5 29 HIS B C 1
ATOM 1497 O O . HIS B 1 29 ? 11.977 19.281 2.617 1 97.5 29 HIS B O 1
ATOM 1503 N N . PRO B 1 30 ? 11.047 18.547 0.66 1 98.25 30 PRO B N 1
ATOM 1504 C CA . PRO B 1 30 ? 10.023 19.594 0.779 1 98.25 30 PRO B CA 1
ATOM 1505 C C . PRO B 1 30 ? 9.109 19.375 1.986 1 98.25 30 PRO B C 1
ATOM 1507 O O . PRO B 1 30 ? 8.57 18.281 2.178 1 98.25 30 PRO B O 1
ATOM 1510 N N . ILE B 1 31 ? 8.891 20.406 2.783 1 98.31 31 ILE B N 1
ATOM 1511 C CA . ILE B 1 31 ? 8.203 20.141 4.043 1 98.31 31 ILE B CA 1
ATOM 1512 C C . ILE B 1 31 ? 6.953 21 4.145 1 98.31 31 ILE B C 1
ATOM 1514 O O . ILE B 1 31 ? 6.207 20.922 5.125 1 98.31 31 ILE B O 1
ATOM 1518 N N . ILE B 1 32 ? 6.707 21.891 3.186 1 98.69 32 ILE B N 1
ATOM 1519 C CA . ILE B 1 32 ? 5.5 22.703 3.178 1 98.69 32 ILE B CA 1
ATOM 1520 C C . ILE B 1 32 ? 4.352 21.922 2.537 1 98.69 32 ILE B C 1
ATOM 1522 O O . ILE B 1 32 ? 4.379 21.641 1.335 1 98.69 32 ILE B O 1
ATOM 1526 N N . SER B 1 33 ? 3.398 21.578 3.338 1 98.81 33 SER B N 1
ATOM 1527 C CA . SER B 1 33 ? 2.258 20.828 2.828 1 98.81 33 SER B CA 1
ATOM 1528 C C . SER B 1 33 ? 1.329 21.719 2.008 1 98.81 33 SER B C 1
ATOM 1530 O O . SER B 1 33 ? 1.236 22.922 2.256 1 98.81 33 SER B O 1
ATOM 1532 N N . PHE B 1 34 ? 0.647 21.156 1.069 1 98.81 34 PHE B N 1
ATOM 1533 C CA . PHE B 1 34 ? -0.311 21.844 0.214 1 98.81 34 PHE B CA 1
ATOM 1534 C C . PHE B 1 34 ? -1.634 22.047 0.941 1 98.81 34 PHE B C 1
ATOM 1536 O O . PHE B 1 34 ? -1.943 21.344 1.896 1 98.81 34 PHE B O 1
ATOM 1543 N N . PRO B 1 35 ? -2.363 23.047 0.529 1 98.81 35 PRO B N 1
ATOM 1544 C CA . PRO B 1 35 ? -3.701 23.219 1.101 1 98.81 35 PRO B CA 1
ATOM 1545 C C . PRO B 1 35 ? -4.711 22.219 0.544 1 98.81 35 PRO B C 1
ATOM 1547 O O . PRO B 1 35 ? -4.492 21.656 -0.531 1 98.81 35 PRO B O 1
ATOM 1550 N N . VAL B 1 36 ? -5.754 21.969 1.297 1 98.81 36 VAL B N 1
ATOM 1551 C CA . VAL B 1 36 ? -6.832 21.078 0.889 1 98.81 36 VAL B CA 1
ATOM 1552 C C . VAL B 1 36 ? -8.18 21.719 1.201 1 98.81 36 VAL B C 1
ATOM 1554 O O . VAL B 1 36 ? -8.391 22.234 2.301 1 98.81 36 VAL B O 1
ATOM 1557 N N . ASP B 1 37 ? -9.062 21.672 0.25 1 98.81 37 ASP B N 1
ATOM 1558 C CA . ASP B 1 37 ? -10.438 22.109 0.473 1 98.81 37 ASP B CA 1
ATOM 1559 C C . ASP B 1 37 ? -11.375 20.906 0.602 1 98.81 37 ASP B C 1
ATOM 1561 O O . ASP B 1 37 ? -11.258 19.938 -0.155 1 98.81 37 ASP B O 1
ATOM 1565 N N . ILE B 1 38 ? -12.234 20.969 1.574 1 98.81 38 ILE B N 1
ATOM 1566 C CA . ILE B 1 38 ? -13.148 19.891 1.897 1 98.81 38 ILE B CA 1
ATOM 1567 C C . ILE B 1 38 ? -14.578 20.406 1.965 1 98.81 38 ILE B C 1
ATOM 1569 O O . ILE B 1 38 ? -14.828 21.484 2.518 1 98.81 38 ILE B O 1
ATOM 1573 N N . SER B 1 39 ? -15.484 19.688 1.375 1 98.62 39 SER B N 1
ATOM 1574 C CA . SER B 1 39 ? -16.891 20.062 1.481 1 98.62 39 SER B CA 1
ATOM 1575 C C . SER B 1 39 ? -17.797 18.828 1.52 1 98.62 39 SER B C 1
ATOM 1577 O O . SER B 1 39 ? -17.344 17.719 1.249 1 98.62 39 SER B O 1
ATOM 1579 N N . ASP B 1 40 ? -19.031 19.031 1.976 1 98.62 40 ASP B N 1
ATOM 1580 C CA . ASP B 1 40 ? -20.094 18.016 1.954 1 98.62 40 ASP B CA 1
ATOM 1581 C C . ASP B 1 40 ? -19.734 16.828 2.84 1 98.62 40 ASP B C 1
ATOM 1583 O O . ASP B 1 40 ? -19.953 15.68 2.453 1 98.62 40 ASP B O 1
ATOM 1587 N N . VAL B 1 41 ? -19.156 17.141 3.959 1 98.75 41 VAL B N 1
ATOM 1588 C CA . VAL B 1 41 ? -18.891 16.109 4.953 1 98.75 41 VAL B CA 1
ATOM 1589 C C . VAL B 1 41 ? -20.219 15.531 5.469 1 98.75 41 VAL B C 1
ATOM 1591 O O . VAL B 1 41 ? -21.125 16.281 5.848 1 98.75 41 VAL B O 1
ATOM 1594 N N . PRO B 1 42 ? -20.328 14.258 5.488 1 98.56 42 PRO B N 1
ATOM 1595 C CA . PRO B 1 42 ? -21.625 13.664 5.859 1 98.56 42 PRO B CA 1
ATOM 1596 C C . PRO B 1 42 ? -22 13.953 7.305 1 98.56 42 PRO B C 1
ATOM 1598 O O . PRO B 1 42 ? -21.141 14.086 8.172 1 98.56 42 PRO B O 1
ATOM 1601 N N . ALA B 1 43 ? -23.281 13.914 7.484 1 98.25 43 ALA B N 1
ATOM 1602 C CA . ALA B 1 43 ? -23.797 13.992 8.852 1 98.25 43 ALA B CA 1
ATOM 1603 C C . ALA B 1 43 ? -23.312 12.805 9.688 1 98.25 43 ALA B C 1
ATOM 1605 O O . ALA B 1 43 ? -23.203 11.688 9.18 1 98.25 43 ALA B O 1
ATOM 1606 N N . GLY B 1 44 ? -23.047 13.062 10.922 1 98.5 44 GLY B N 1
ATOM 1607 C CA . GLY B 1 44 ? -22.625 11.992 11.812 1 98.5 44 GLY B CA 1
ATOM 1608 C C . GLY B 1 44 ? -21.109 11.859 11.898 1 98.5 44 GLY B C 1
ATOM 1609 O O . GLY B 1 44 ? -20.609 11.109 12.734 1 98.5 44 GLY B O 1
ATOM 1610 N N . THR B 1 45 ? -20.422 12.633 11.031 1 98.88 45 THR B N 1
ATOM 1611 C CA . THR B 1 45 ? -18.969 12.602 11.102 1 98.88 45 THR B CA 1
ATOM 1612 C C . THR B 1 45 ? -18.484 13.195 12.422 1 98.88 45 THR B C 1
ATOM 1614 O O . THR B 1 45 ? -18.906 14.281 12.812 1 98.88 45 THR B O 1
ATOM 1617 N N . HIS B 1 46 ? -17.609 12.422 13.062 1 98.88 46 HIS B N 1
ATOM 1618 C CA . HIS B 1 46 ? -16.984 12.875 14.297 1 98.88 46 HIS B CA 1
ATOM 1619 C C . HIS B 1 46 ? -15.586 13.422 14.047 1 98.88 46 HIS B C 1
ATOM 1621 O O . HIS B 1 46 ? -15.156 14.375 14.695 1 98.88 46 HIS B O 1
ATOM 1627 N N . SER B 1 47 ? -14.891 12.805 13.148 1 98.94 47 SER B N 1
ATOM 1628 C CA . SER B 1 47 ? -13.547 13.266 12.812 1 98.94 47 SER B CA 1
ATOM 1629 C C . SER B 1 47 ? -13.195 12.93 11.367 1 98.94 47 SER B C 1
ATOM 1631 O O . SER B 1 47 ? -13.852 12.102 10.734 1 98.94 47 SER B O 1
ATOM 1633 N N . LEU B 1 48 ? -12.219 13.617 10.812 1 98.94 48 LEU B N 1
ATOM 1634 C CA . LEU B 1 48 ? -11.656 13.336 9.492 1 98.94 48 LEU B CA 1
ATOM 1635 C C . LEU B 1 48 ? -10.25 12.758 9.609 1 98.94 48 LEU B C 1
ATOM 1637 O O . LEU B 1 48 ? -9.57 12.961 10.617 1 98.94 48 LEU B O 1
ATOM 1641 N N . ALA B 1 49 ? -9.836 12.055 8.664 1 98.94 49 ALA B N 1
ATOM 1642 C CA . ALA B 1 49 ? -8.477 11.523 8.5 1 98.94 49 ALA B CA 1
ATOM 1643 C C . ALA B 1 49 ? -8.094 11.461 7.027 1 98.94 49 ALA B C 1
ATOM 1645 O O . ALA B 1 49 ? -8.953 11.539 6.145 1 98.94 49 ALA B O 1
ATOM 1646 N N . PHE B 1 50 ? -6.793 11.359 6.781 1 98.94 50 PHE B N 1
ATOM 1647 C CA . PHE B 1 50 ? -6.418 11.227 5.379 1 98.94 50 PHE B CA 1
ATOM 1648 C C . PHE B 1 50 ? -5.102 10.469 5.238 1 98.94 50 PHE B C 1
ATOM 1650 O O . PHE B 1 50 ? -4.359 10.32 6.211 1 98.94 50 PHE B O 1
ATOM 1657 N N . THR B 1 51 ? -4.895 9.938 4.094 1 98.94 51 THR B N 1
ATOM 1658 C CA . THR B 1 51 ? -3.623 9.375 3.65 1 98.94 51 THR B CA 1
ATOM 1659 C C . THR B 1 51 ? -3.162 10.039 2.355 1 98.94 51 THR B C 1
ATOM 1661 O O . THR B 1 51 ? -3.984 10.406 1.515 1 98.94 51 THR B O 1
ATOM 1664 N N . PHE B 1 52 ? -1.938 10.273 2.188 1 98.94 52 PHE B N 1
ATOM 1665 C CA . PHE B 1 52 ? -1.27 10.781 0.995 1 98.94 52 PHE B CA 1
ATOM 1666 C C . PHE B 1 52 ? -0.1 9.883 0.606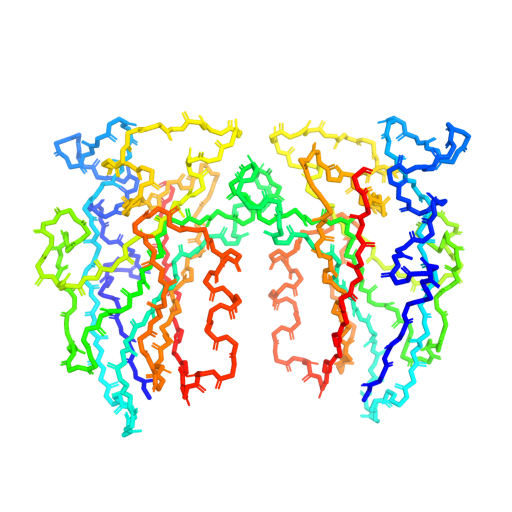 1 98.94 52 PHE B C 1
ATOM 1668 O O . PHE B 1 52 ? 0.92 9.852 1.297 1 98.94 52 PHE B O 1
ATOM 1675 N N . VAL B 1 53 ? -0.267 9.094 -0.534 1 98.94 53 VAL B N 1
ATOM 1676 C CA . VAL B 1 53 ? 0.691 8.039 -0.847 1 98.94 53 VAL B CA 1
ATOM 1677 C C . VAL B 1 53 ? 1.048 8.086 -2.33 1 98.94 53 VAL B C 1
ATOM 1679 O O . VAL B 1 53 ? 0.37 8.75 -3.117 1 98.94 53 VAL B O 1
ATOM 1682 N N . ASP B 1 54 ? 2.145 7.426 -2.656 1 98.88 54 ASP B N 1
ATOM 1683 C CA . ASP B 1 54 ? 2.699 7.375 -4.004 1 98.88 54 ASP B CA 1
ATOM 1684 C C . ASP B 1 54 ? 2.873 5.93 -4.469 1 98.88 54 ASP B C 1
ATOM 1686 O O . ASP B 1 54 ? 3.904 5.309 -4.207 1 98.88 54 ASP B O 1
ATOM 1690 N N . HIS B 1 55 ? 1.88 5.41 -5.242 1 98.81 55 HIS B N 1
ATOM 1691 C CA . HIS B 1 55 ? 1.983 4.066 -5.797 1 98.81 55 HIS B CA 1
ATOM 1692 C C . HIS B 1 55 ? 2.982 4.02 -6.949 1 98.81 55 HIS B C 1
ATOM 1694 O O . HIS B 1 55 ? 3.506 2.953 -7.281 1 98.81 55 HIS B O 1
ATOM 1700 N N . ASP B 1 56 ? 3.252 5.141 -7.586 1 98.81 56 ASP B N 1
ATOM 1701 C CA . ASP B 1 56 ? 4.176 5.188 -8.711 1 98.81 56 ASP B CA 1
ATOM 1702 C C . ASP B 1 56 ? 5.621 5.043 -8.242 1 98.81 56 ASP B C 1
ATOM 1704 O O . ASP B 1 56 ? 6.539 4.938 -9.062 1 98.81 56 ASP B O 1
ATOM 1708 N N . ALA B 1 57 ? 5.809 4.969 -6.957 1 98.75 57 ALA B N 1
ATOM 1709 C CA . ALA B 1 57 ? 7.125 4.672 -6.402 1 98.75 57 ALA B CA 1
ATOM 1710 C C . ALA B 1 57 ? 7.422 3.178 -6.461 1 98.75 57 ALA B C 1
ATOM 1712 O O . ALA B 1 57 ? 8.57 2.76 -6.297 1 98.75 57 ALA B O 1
ATOM 1713 N N . ILE B 1 58 ? 6.469 2.35 -6.715 1 98.81 58 ILE B N 1
ATOM 1714 C CA . ILE B 1 58 ? 6.586 0.899 -6.609 1 98.81 58 ILE B CA 1
ATOM 1715 C C . ILE B 1 58 ? 7.625 0.394 -7.609 1 98.81 58 ILE B C 1
ATOM 1717 O O . ILE B 1 58 ? 8.547 -0.343 -7.238 1 98.81 58 ILE B O 1
ATOM 1721 N N . PRO B 1 59 ? 7.566 0.816 -8.82 1 98.38 59 PRO B N 1
ATOM 1722 C CA . PRO B 1 59 ? 8.594 0.315 -9.734 1 98.38 59 PRO B CA 1
ATOM 1723 C C . PRO B 1 59 ? 9.992 0.804 -9.375 1 98.38 59 PRO B C 1
ATOM 1725 O O . PRO B 1 59 ? 10.984 0.278 -9.891 1 98.38 59 PRO B O 1
ATOM 1728 N N . VAL B 1 60 ? 10.07 1.876 -8.578 1 97.88 60 VAL B N 1
ATOM 1729 C CA . VAL B 1 60 ? 11.367 2.457 -8.227 1 97.88 60 VAL B CA 1
ATOM 1730 C C . VAL B 1 60 ? 11.953 1.72 -7.023 1 97.88 60 VAL B C 1
ATOM 1732 O O . VAL B 1 60 ? 13.008 1.091 -7.129 1 97.88 60 VAL B O 1
ATOM 1735 N N . GLY B 1 61 ? 11.258 1.635 -5.969 1 97.44 61 GLY B N 1
ATOM 1736 C CA . GLY B 1 61 ? 11.805 1.101 -4.734 1 97.44 61 GLY B CA 1
ATOM 1737 C C . GLY B 1 61 ? 11.172 -0.215 -4.32 1 97.44 61 GLY B C 1
ATOM 1738 O O . GLY B 1 61 ? 11.617 -0.845 -3.355 1 97.44 61 GLY B O 1
ATOM 1739 N N . GLY B 1 62 ? 10.102 -0.629 -5.004 1 98.25 62 GLY B N 1
ATOM 1740 C CA . GLY B 1 62 ? 9.414 -1.87 -4.68 1 98.25 62 GLY B CA 1
ATOM 1741 C C . GLY B 1 62 ? 8.195 -1.667 -3.801 1 98.25 62 GLY B C 1
ATOM 1742 O O . GLY B 1 62 ? 7.504 -2.629 -3.459 1 98.25 62 GLY B O 1
ATOM 1743 N N . PHE B 1 63 ? 7.938 -0.365 -3.443 1 98.56 63 PHE B N 1
ATOM 1744 C CA . PHE B 1 63 ? 6.938 -0.106 -2.414 1 98.56 63 PHE B CA 1
ATOM 1745 C C . PHE B 1 63 ? 6.133 1.147 -2.742 1 98.56 63 PHE B C 1
ATOM 1747 O O . PHE B 1 63 ? 6.648 2.076 -3.369 1 98.56 63 PHE B O 1
ATOM 1754 N N . THR B 1 64 ? 4.879 1.101 -2.279 1 98.81 64 THR B N 1
ATOM 1755 C CA . THR B 1 64 ? 4.164 2.365 -2.146 1 98.81 64 THR B CA 1
ATOM 1756 C C . THR B 1 64 ? 4.836 3.26 -1.109 1 98.81 64 THR B C 1
ATOM 1758 O O . THR B 1 64 ? 5.156 2.811 -0.007 1 98.81 64 THR B O 1
ATOM 1761 N N . TRP B 1 65 ? 5.066 4.5 -1.434 1 98.88 65 TRP B N 1
ATOM 1762 C CA . TRP B 1 65 ? 5.656 5.457 -0.501 1 98.88 65 TRP B CA 1
ATOM 1763 C C . TRP B 1 65 ? 4.574 6.242 0.232 1 98.88 65 TRP B C 1
ATOM 1765 O O . TRP B 1 65 ? 3.662 6.785 -0.393 1 98.88 65 TRP B O 1
ATOM 1775 N N . ILE B 1 66 ? 4.621 6.223 1.534 1 98.94 66 ILE B N 1
ATOM 1776 C CA . ILE B 1 66 ? 3.738 7.012 2.387 1 98.94 66 ILE B CA 1
ATOM 1777 C C . ILE B 1 66 ? 4.34 8.398 2.607 1 98.94 66 ILE B C 1
ATOM 1779 O O . ILE B 1 66 ? 5.426 8.531 3.174 1 98.94 66 ILE B O 1
ATOM 1783 N N . HIS B 1 67 ? 3.637 9.438 2.264 1 98.94 67 HIS B N 1
ATOM 1784 C CA . HIS B 1 67 ? 4.168 10.797 2.342 1 98.94 67 HIS B CA 1
ATOM 1785 C C . HIS B 1 67 ? 3.6 11.539 3.543 1 98.94 67 HIS B C 1
ATOM 1787 O O . HIS B 1 67 ? 4.297 12.344 4.164 1 98.94 67 HIS B O 1
ATOM 1793 N N . TRP B 1 68 ? 2.303 11.281 3.783 1 98.94 68 TRP B N 1
ATOM 1794 C CA . TRP B 1 68 ? 1.608 12.039 4.824 1 98.94 68 TRP B CA 1
ATOM 1795 C C . TRP B 1 68 ? 0.33 11.328 5.25 1 98.94 68 TRP B C 1
ATOM 1797 O O . TRP B 1 68 ? -0.481 10.93 4.406 1 98.94 68 TRP B O 1
ATOM 1807 N N . ILE B 1 69 ? 0.194 11.023 6.559 1 98.94 69 ILE B N 1
ATOM 1808 C CA . ILE B 1 69 ? -1.069 10.523 7.082 1 98.94 69 ILE B CA 1
ATOM 1809 C C . ILE B 1 69 ? -1.447 11.281 8.352 1 98.94 69 ILE B C 1
ATOM 1811 O O . ILE B 1 69 ? -0.577 11.648 9.141 1 98.94 69 ILE B O 1
ATOM 1815 N N . ALA B 1 70 ? -2.684 11.531 8.523 1 98.94 70 ALA B N 1
ATOM 1816 C CA . ALA B 1 70 ? -3.17 12.242 9.703 1 98.94 70 ALA B CA 1
ATOM 1817 C C . ALA B 1 70 ? -4.582 11.797 10.062 1 98.94 70 A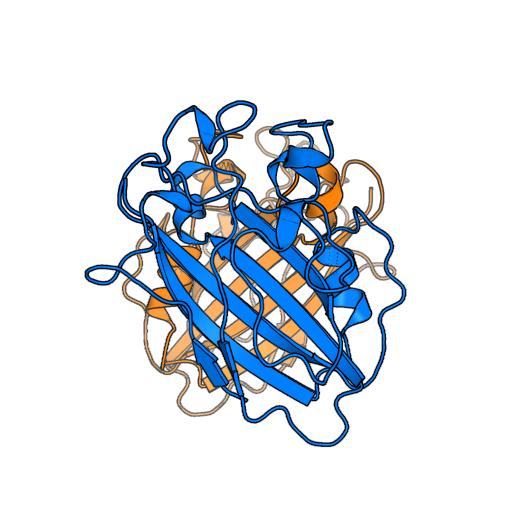LA B C 1
ATOM 1819 O O . ALA B 1 70 ? -5.336 11.336 9.211 1 98.94 70 ALA B O 1
ATOM 1820 N N . ALA B 1 71 ? -4.875 11.93 11.312 1 98.94 71 ALA B N 1
ATOM 1821 C CA . ALA B 1 71 ? -6.168 11.539 11.867 1 98.94 71 ALA B CA 1
ATOM 1822 C C . ALA B 1 71 ? -6.672 12.578 12.859 1 98.94 71 ALA B C 1
ATOM 1824 O O . ALA B 1 71 ? -5.93 13.484 13.258 1 98.94 71 ALA B O 1
ATOM 1825 N N . ASN B 1 72 ? -7.957 12.477 13.148 1 98.88 72 ASN B N 1
ATOM 1826 C CA . ASN B 1 72 ? -8.625 13.234 14.203 1 98.88 72 ASN B CA 1
ATOM 1827 C C . ASN B 1 72 ? -8.648 14.727 13.883 1 98.88 72 ASN B C 1
ATOM 1829 O O . ASN B 1 72 ? -8.43 15.555 14.766 1 98.88 72 ASN B O 1
ATOM 1833 N N . LEU B 1 73 ? -8.758 15.07 12.625 1 98.94 73 LEU B N 1
ATOM 1834 C CA . LEU B 1 73 ? -9.141 16.438 12.289 1 98.94 73 LEU B CA 1
ATOM 1835 C C . LEU B 1 73 ? -10.586 16.703 12.672 1 98.94 73 LEU B C 1
ATOM 1837 O O . LEU B 1 73 ? -11.445 15.836 12.523 1 98.94 73 LEU B O 1
ATOM 1841 N N . PRO B 1 74 ? -10.859 17.906 13.07 1 98.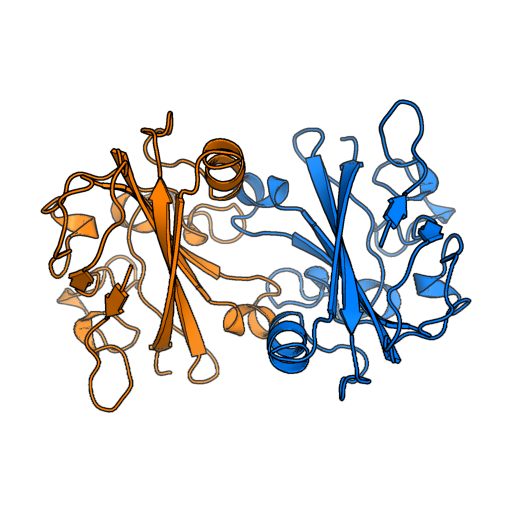81 74 PRO B N 1
ATOM 1842 C CA . PRO B 1 74 ? -12.258 18.219 13.367 1 98.81 74 PRO B CA 1
ATOM 1843 C C . PRO B 1 74 ? -13.188 17.984 12.18 1 98.81 74 PRO B C 1
ATOM 1845 O O . PRO B 1 74 ? -12.82 18.281 11.039 1 98.81 74 PRO B O 1
ATOM 1848 N N . ALA B 1 75 ? -14.391 17.484 12.461 1 98.5 75 ALA B N 1
ATOM 1849 C CA . ALA B 1 75 ? -15.375 17.172 11.414 1 98.5 75 ALA B CA 1
ATOM 1850 C C . ALA B 1 75 ? -15.789 18.453 10.672 1 98.5 75 ALA B C 1
ATOM 1852 O O . ALA B 1 75 ? -16.281 18.375 9.547 1 98.5 75 ALA B O 1
ATOM 1853 N N . THR B 1 76 ? -15.547 19.594 11.273 1 98.19 76 THR B N 1
ATOM 1854 C CA . THR B 1 76 ? -15.984 20.875 10.727 1 98.19 76 THR B CA 1
ATOM 1855 C C . THR B 1 76 ? -14.922 21.469 9.812 1 98.19 76 THR B C 1
ATOM 1857 O O . THR B 1 76 ? -15.117 22.547 9.25 1 98.19 76 THR B O 1
ATOM 1860 N N . THR B 1 77 ? -13.82 20.781 9.719 1 98.5 77 THR B N 1
ATOM 1861 C CA . THR B 1 77 ? -12.742 21.297 8.883 1 98.5 77 THR B CA 1
ATOM 1862 C C . THR B 1 77 ? -13.195 21.422 7.43 1 98.5 77 THR B C 1
ATOM 1864 O O . THR B 1 77 ? -13.656 20.438 6.836 1 98.5 77 THR B O 1
ATOM 1867 N N . THR B 1 78 ? -13.07 22.594 6.848 1 98.5 78 THR B N 1
ATOM 1868 C CA . THR B 1 78 ? -13.422 22.781 5.449 1 98.5 78 THR B CA 1
ATOM 1869 C C . THR B 1 78 ? -12.203 23.188 4.629 1 98.5 78 THR B C 1
ATOM 1871 O O . THR B 1 78 ? -12.258 23.234 3.398 1 98.5 78 THR B O 1
ATOM 1874 N N . HIS B 1 79 ? -11.18 23.469 5.387 1 98.62 79 HIS B N 1
ATOM 1875 C CA . HIS B 1 79 ? -9.945 23.922 4.758 1 98.62 79 HIS B CA 1
ATOM 1876 C C . HIS B 1 79 ? -8.727 23.531 5.594 1 98.62 79 HIS B C 1
ATOM 1878 O O . HIS B 1 79 ? -8.672 23.828 6.789 1 98.62 79 HIS B O 1
ATOM 1884 N N . ILE B 1 80 ? -7.801 22.781 5.016 1 98.81 80 ILE B N 1
ATOM 1885 C CA . ILE B 1 80 ? -6.469 22.594 5.578 1 98.81 80 ILE B CA 1
ATOM 1886 C C . ILE B 1 80 ? -5.5 23.594 4.961 1 98.81 80 ILE B C 1
ATOM 1888 O O . ILE B 1 80 ? -5.188 23.516 3.771 1 98.81 80 ILE B O 1
ATOM 1892 N N . PRO B 1 81 ? -5.023 24.484 5.691 1 98.62 81 PRO B N 1
ATOM 1893 C CA . PRO B 1 81 ? -4.188 25.531 5.105 1 98.62 81 PRO B CA 1
ATOM 1894 C C . PRO B 1 81 ? -2.801 25.031 4.707 1 98.62 81 PRO B C 1
ATOM 1896 O O . PRO B 1 81 ? -2.375 23.969 5.16 1 98.62 81 PRO B O 1
ATOM 1899 N N . GLU B 1 82 ? -2.174 25.844 3.803 1 98.56 82 GLU B N 1
ATOM 1900 C CA . GLU B 1 82 ? -0.779 25.594 3.455 1 98.56 82 GLU B CA 1
ATOM 1901 C C . GLU B 1 82 ? 0.082 25.438 4.707 1 98.56 82 GLU B C 1
ATOM 1903 O O . GLU B 1 82 ? -0.067 26.188 5.664 1 98.56 82 GLU B O 1
ATOM 1908 N N . ASN B 1 83 ? 0.873 24.391 4.723 1 98.69 83 ASN B N 1
ATOM 1909 C CA . ASN B 1 83 ? 1.882 24.109 5.738 1 98.69 83 ASN B CA 1
ATOM 1910 C C . ASN B 1 83 ? 1.244 23.719 7.07 1 98.69 83 ASN B C 1
ATOM 1912 O O . ASN B 1 83 ? 1.874 23.828 8.125 1 98.69 83 ASN B O 1
ATOM 1916 N N . ALA B 1 84 ? 0.029 23.281 7.012 1 98.81 84 ALA B N 1
ATOM 1917 C CA . ALA B 1 84 ? -0.645 22.859 8.234 1 98.81 84 ALA B CA 1
ATOM 1918 C C . ALA B 1 84 ? 0.138 21.75 8.93 1 98.81 84 ALA B C 1
ATOM 1920 O O . ALA B 1 84 ? 0.113 21.641 10.164 1 98.81 84 ALA B O 1
ATOM 1921 N N . SER B 1 85 ? 0.881 20.969 8.188 1 98.75 85 SER B N 1
ATOM 1922 C CA . SER B 1 85 ? 1.638 19.859 8.75 1 98.75 85 SER B CA 1
ATOM 1923 C C . SER B 1 85 ? 2.646 20.344 9.781 1 98.75 85 SER B C 1
ATOM 1925 O O . SER B 1 85 ? 2.832 19.703 10.828 1 98.75 85 SER B O 1
ATOM 1927 N N . GLN B 1 86 ? 3.262 21.438 9.484 1 98.44 86 GLN B N 1
ATOM 1928 C CA . GLN B 1 86 ? 4.328 21.938 10.344 1 98.44 86 GLN B CA 1
ATOM 1929 C C . GLN B 1 86 ? 3.787 22.922 11.383 1 98.44 86 GLN B C 1
ATOM 1931 O O . GLN B 1 86 ? 4.246 22.938 12.523 1 98.44 86 GLN B O 1
ATOM 1936 N N . THR B 1 87 ? 2.773 23.703 10.984 1 97.88 87 THR B N 1
ATOM 1937 C CA . THR B 1 87 ? 2.373 24.859 11.797 1 97.88 87 THR B CA 1
ATOM 1938 C C . THR B 1 87 ? 1.37 24.438 12.867 1 97.88 87 THR B C 1
ATOM 1940 O O . THR B 1 87 ? 1.185 25.141 13.859 1 97.88 87 THR B O 1
ATOM 1943 N N . GLY B 1 88 ? 0.657 23.344 12.555 1 96.06 88 GLY B N 1
ATOM 1944 C CA . GLY B 1 88 ? -0.405 22.953 13.469 1 96.06 88 GLY B CA 1
ATOM 1945 C C . GLY B 1 88 ? -1.654 23.797 13.328 1 96.06 88 GLY B C 1
ATOM 1946 O O . GLY B 1 88 ? -2.451 23.906 14.258 1 96.06 88 GLY B O 1
ATOM 1947 N N . ALA B 1 89 ? -1.849 24.406 12.195 1 97.06 89 ALA B N 1
ATOM 1948 C CA . ALA B 1 89 ? -2.977 25.297 11.938 1 97.06 89 ALA B CA 1
ATOM 1949 C C . ALA B 1 89 ? -4.301 24.547 12.039 1 97.06 89 ALA B C 1
ATOM 1951 O O . ALA B 1 89 ? -5.348 25.156 12.266 1 97.06 89 ALA B O 1
ATOM 1952 N N . ILE B 1 90 ? -4.293 23.234 11.867 1 96.94 90 ILE B N 1
ATOM 1953 C CA . ILE B 1 90 ? -5.426 22.344 12.07 1 96.94 90 ILE B CA 1
ATOM 1954 C C . ILE B 1 90 ? -5.059 21.266 13.086 1 96.94 90 ILE B C 1
ATOM 1956 O O . ILE B 1 90 ? -4.031 20.594 12.945 1 96.94 90 ILE B O 1
ATOM 1960 N N . PRO B 1 91 ? -5.938 21.203 14.086 1 97.94 91 PRO B N 1
ATOM 1961 C CA . PRO B 1 91 ? -5.66 20.078 14.977 1 97.94 91 PRO B CA 1
ATOM 1962 C C . PRO B 1 91 ? -5.691 18.734 14.258 1 97.94 91 PRO B C 1
ATOM 1964 O O . PRO B 1 91 ? -6.637 18.438 13.516 1 97.94 91 PRO B O 1
ATOM 1967 N N . MET B 1 92 ? -4.645 17.953 14.469 1 98.75 92 MET B N 1
ATOM 1968 C CA . MET B 1 92 ? -4.582 16.594 13.922 1 98.75 92 MET B CA 1
ATOM 1969 C C . MET B 1 92 ? -3.482 15.789 14.594 1 98.75 92 MET B C 1
ATOM 1971 O O . MET B 1 92 ? -2.557 16.359 15.18 1 98.75 92 MET B O 1
ATOM 1975 N N . VAL B 1 93 ? -3.635 14.484 14.523 1 98.88 93 VAL B N 1
ATOM 1976 C CA . VAL B 1 93 ? -2.582 13.547 14.914 1 98.88 93 VAL B CA 1
ATOM 1977 C C . VAL B 1 93 ? -1.896 13 13.664 1 98.88 93 VAL B C 1
ATOM 1979 O O . VAL B 1 93 ? -2.539 12.359 12.828 1 98.88 93 VAL B O 1
ATOM 1982 N N . GLN B 1 94 ? -0.616 13.281 13.547 1 98.94 94 GLN B N 1
ATOM 1983 C CA . GLN B 1 94 ? 0.101 12.859 12.352 1 98.94 94 GLN B CA 1
ATOM 1984 C C . GLN B 1 94 ? 0.893 11.578 12.602 1 98.94 94 GLN B C 1
ATOM 1986 O O . GLN B 1 94 ? 1.413 11.375 13.703 1 98.94 94 GLN B O 1
ATOM 1991 N N . GLY B 1 95 ? 0.883 10.719 11.57 1 98.94 95 GLY B N 1
ATOM 1992 C CA . GLY B 1 95 ? 1.582 9.445 11.672 1 98.94 95 GLY B CA 1
ATOM 1993 C C . GLY B 1 95 ? 2.943 9.453 11 1 98.94 95 GLY B C 1
ATOM 1994 O O . GLY B 1 95 ? 3.346 10.461 10.422 1 98.94 95 GLY B O 1
ATOM 1995 N N . ASN B 1 96 ? 3.635 8.312 11.125 1 98.94 96 ASN B N 1
ATOM 1996 C CA . ASN B 1 96 ? 4.906 8.117 10.438 1 98.94 96 ASN B CA 1
ATOM 1997 C C . ASN B 1 96 ? 4.715 7.996 8.93 1 98.94 96 ASN B C 1
ATOM 1999 O O . ASN B 1 96 ? 3.773 7.348 8.469 1 98.94 96 ASN B O 1
ATOM 2003 N N . ASN B 1 97 ? 5.555 8.688 8.234 1 98.88 97 ASN B N 1
ATOM 2004 C CA . ASN B 1 97 ? 5.676 8.398 6.812 1 98.88 97 ASN B CA 1
ATOM 2005 C C . ASN B 1 97 ? 6.77 7.379 6.539 1 98.88 97 ASN B C 1
ATOM 2007 O O . ASN B 1 97 ? 7.371 6.836 7.469 1 98.88 97 ASN B O 1
ATOM 2011 N N . SER B 1 98 ? 7.012 7.066 5.32 1 98.81 98 SER B N 1
ATOM 2012 C CA . SER B 1 98 ? 7.898 5.961 4.961 1 98.81 98 SER B CA 1
ATOM 2013 C C . SER B 1 98 ? 9.336 6.25 5.383 1 98.81 98 SER B C 1
ATOM 2015 O O . SER B 1 98 ? 10.133 5.324 5.566 1 98.81 98 SER B O 1
ATOM 2017 N N . THR B 1 99 ? 9.719 7.547 5.551 1 98.56 99 THR B N 1
ATOM 2018 C CA . THR B 1 99 ? 11.102 7.867 5.898 1 98.56 99 THR B CA 1
ATOM 2019 C C . THR B 1 99 ? 11.461 7.289 7.266 1 98.56 99 THR B C 1
ATOM 2021 O O . THR B 1 99 ? 12.633 7.078 7.566 1 98.56 99 THR B O 1
ATOM 2024 N N . ALA B 1 100 ? 10.445 7.027 8.039 1 98.69 100 ALA B N 1
ATOM 2025 C CA . ALA B 1 100 ? 10.648 6.633 9.43 1 98.69 100 ALA B CA 1
ATOM 2026 C C . ALA B 1 100 ? 11.086 5.172 9.523 1 98.69 100 ALA B C 1
ATOM 2028 O O . ALA B 1 100 ? 11.578 4.73 10.562 1 98.69 100 ALA B O 1
ATOM 2029 N N . GLY B 1 101 ? 10.797 4.387 8.508 1 97.94 101 GLY B N 1
ATOM 2030 C CA . GLY B 1 101 ? 11.102 2.965 8.539 1 97.94 101 GLY B CA 1
ATOM 2031 C C . GLY B 1 101 ? 12.586 2.672 8.422 1 97.94 101 GLY B C 1
ATOM 2032 O O . GLY B 1 101 ? 13.367 3.549 8.047 1 97.94 101 GLY B O 1
ATOM 2033 N N . ALA B 1 102 ? 12.914 1.443 8.562 1 96.44 102 ALA B N 1
ATOM 2034 C CA . ALA B 1 102 ? 14.305 1.027 8.711 1 96.44 102 ALA B CA 1
ATOM 2035 C C . ALA B 1 102 ? 15.07 1.181 7.398 1 96.44 102 ALA B C 1
ATOM 2037 O O . ALA B 1 102 ? 16.297 1.278 7.391 1 96.44 102 ALA B O 1
ATOM 2038 N N . TYR B 1 103 ? 14.406 1.16 6.312 1 95.81 103 TYR B N 1
ATOM 2039 C CA . TYR B 1 103 ? 15.102 1.298 5.035 1 95.81 103 TYR B CA 1
ATOM 2040 C C . TYR B 1 103 ? 15.695 2.693 4.891 1 95.81 103 TYR B C 1
ATOM 2042 O O . TYR B 1 103 ? 16.766 2.855 4.309 1 95.81 103 TYR B O 1
ATOM 2050 N N . VAL B 1 104 ? 14.906 3.721 5.398 1 96.19 104 VAL B N 1
ATOM 2051 C CA . VAL B 1 104 ? 15.367 5.102 5.285 1 96.19 104 VAL B CA 1
ATOM 2052 C C . VAL B 1 104 ? 15.922 5.574 6.629 1 96.19 104 VAL B C 1
ATOM 2054 O O . VAL B 1 104 ? 16.969 6.23 6.68 1 96.19 104 VAL B O 1
ATOM 2057 N N . HIS B 1 105 ? 15.219 5.309 7.711 1 97.38 105 HIS B N 1
ATOM 2058 C CA . HIS B 1 105 ? 15.648 5.48 9.094 1 97.38 105 HIS B CA 1
ATOM 2059 C C . HIS B 1 105 ? 15.758 6.957 9.453 1 97.38 105 HIS B C 1
ATOM 2061 O O . HIS B 1 105 ? 16.766 7.383 10.031 1 97.38 105 HIS B O 1
ATOM 2067 N N . GLU B 1 106 ? 14.898 7.773 9.008 1 98.12 106 GLU B N 1
ATOM 2068 C CA . GLU B 1 106 ? 14.773 9.148 9.484 1 98.12 106 GLU B CA 1
ATOM 2069 C C . GLU B 1 106 ? 14.211 9.188 10.898 1 98.12 106 GLU B C 1
ATOM 2071 O O . GLU B 1 106 ? 13.148 8.625 11.172 1 98.12 106 GLU B O 1
ATOM 2076 N N . THR B 1 107 ? 14.898 9.891 11.875 1 97.44 107 THR B N 1
ATOM 2077 C CA . THR B 1 107 ? 14.492 9.859 13.273 1 97.44 107 THR B CA 1
ATOM 2078 C C . THR B 1 107 ? 13.977 11.219 13.727 1 97.44 107 THR B C 1
ATOM 2080 O O . THR B 1 107 ? 13.43 11.352 14.82 1 97.44 107 THR B O 1
ATOM 2083 N N . ASP B 1 108 ? 14.156 12.258 12.891 1 98.56 108 ASP B N 1
ATOM 2084 C CA . ASP B 1 108 ? 13.648 13.586 13.211 1 98.56 108 ASP B CA 1
ATOM 2085 C C . ASP B 1 108 ? 12.156 13.695 12.906 1 98.56 108 ASP B C 1
ATOM 2087 O O . ASP B 1 108 ? 11.75 13.648 11.742 1 98.56 108 ASP B O 1
ATOM 2091 N N . PRO B 1 109 ? 11.383 13.93 13.867 1 98.06 109 PRO B N 1
ATOM 2092 C CA . PRO B 1 109 ? 9.93 13.945 13.672 1 98.06 109 PRO B CA 1
ATOM 2093 C C . PRO B 1 109 ? 9.477 15.078 12.75 1 98.06 109 PRO B C 1
ATOM 2095 O O . PRO B 1 109 ? 8.391 15.008 12.172 1 98.06 109 PRO B O 1
ATOM 2098 N N . LYS B 1 110 ? 10.305 16.109 12.648 1 98.31 110 LYS B N 1
ATOM 2099 C CA . LYS B 1 110 ? 9.969 17.188 11.711 1 98.31 110 LYS B CA 1
ATOM 2100 C C . LYS B 1 110 ? 9.844 16.641 10.289 1 98.31 110 LYS B C 1
ATOM 2102 O O . LYS B 1 110 ? 9.094 17.188 9.477 1 98.31 110 LYS B O 1
ATOM 2107 N N . VAL B 1 111 ? 10.523 15.508 10.062 1 98.69 111 VAL B N 1
ATOM 2108 C CA . VAL B 1 111 ? 10.469 14.844 8.758 1 98.69 111 VAL B CA 1
ATOM 2109 C C . VAL B 1 111 ? 9.625 13.57 8.867 1 98.69 111 VAL B C 1
ATOM 2111 O O . VAL B 1 111 ? 8.625 13.422 8.156 1 98.69 111 VAL B O 1
ATOM 2114 N N . SER B 1 112 ? 9.867 12.711 9.789 1 98.75 112 SER B N 1
ATOM 2115 C CA . SER B 1 112 ? 9.375 11.336 9.805 1 98.75 112 SER B CA 1
ATOM 2116 C C . SER B 1 112 ? 7.891 11.281 10.156 1 98.75 112 SER B C 1
ATOM 2118 O O . SER B 1 112 ? 7.199 10.32 9.82 1 98.75 112 SER B O 1
ATOM 2120 N N . GLN B 1 113 ? 7.359 12.312 10.844 1 98.69 113 GLN B N 1
ATOM 2121 C CA . GLN B 1 113 ? 5.969 12.305 11.289 1 98.69 113 GLN B CA 1
ATOM 2122 C C . GLN B 1 113 ? 5.203 13.5 10.719 1 98.69 113 GLN B C 1
ATOM 2124 O O . GLN B 1 113 ? 4.25 13.984 11.336 1 98.69 113 GLN B O 1
ATOM 2129 N N . HIS B 1 114 ? 5.695 14.023 9.578 1 98.81 114 HIS B N 1
ATOM 2130 C CA . HIS B 1 114 ? 5.078 15.164 8.906 1 98.81 114 HIS B CA 1
ATOM 2131 C C . HIS B 1 114 ? 5.094 14.984 7.391 1 98.81 114 HIS B C 1
ATOM 2133 O O . HIS B 1 114 ? 5.543 13.953 6.887 1 98.81 114 HIS B O 1
ATOM 2139 N N . TYR B 1 115 ? 4.48 15.945 6.738 1 98.88 115 TYR B N 1
ATOM 2140 C CA . TYR B 1 115 ? 4.469 15.984 5.281 1 98.88 115 TYR B CA 1
ATOM 2141 C C . TYR B 1 115 ? 5.887 15.977 4.723 1 98.88 115 TYR B C 1
ATOM 2143 O O . TYR B 1 115 ? 6.723 16.781 5.137 1 98.88 115 TYR B O 1
ATOM 2151 N N . VAL B 1 116 ? 6.141 15.062 3.922 1 98.62 116 VAL B N 1
ATOM 2152 C CA . VAL B 1 116 ? 7.281 15.117 3.012 1 98.62 116 VAL B CA 1
ATOM 2153 C C . VAL B 1 116 ? 6.785 15.133 1.566 1 98.62 116 VAL B C 1
ATOM 2155 O O . VAL B 1 116 ? 6.094 14.211 1.126 1 98.62 116 VAL B O 1
ATOM 2158 N N . GLY B 1 117 ? 7.137 16.156 0.919 1 98.62 117 GLY B N 1
ATOM 2159 C CA . GLY B 1 117 ? 6.535 16.406 -0.381 1 98.62 117 GLY B CA 1
ATOM 2160 C C . GLY B 1 117 ? 7.043 15.477 -1.462 1 98.62 117 GLY B C 1
ATOM 2161 O O . GLY B 1 117 ? 8.117 14.883 -1.325 1 98.62 117 GLY B O 1
ATOM 2162 N N . PRO B 1 118 ? 6.312 15.344 -2.561 1 98.62 118 PRO B N 1
ATOM 2163 C CA . PRO B 1 118 ? 6.68 14.555 -3.736 1 98.62 118 PRO B CA 1
ATOM 2164 C C . PRO B 1 118 ? 8.102 14.844 -4.223 1 98.62 118 PRO B C 1
ATOM 2166 O O . PRO B 1 118 ? 8.484 16 -4.352 1 98.62 118 PRO B O 1
ATOM 2169 N N . TYR B 1 119 ? 8.852 13.781 -4.523 1 97.62 119 TYR B N 1
ATOM 2170 C CA . TYR B 1 119 ? 10.203 13.867 -5.07 1 97.62 119 TYR B CA 1
ATOM 2171 C C . TYR B 1 119 ? 10.484 12.688 -6 1 97.62 119 TYR B C 1
ATOM 2173 O O . TYR B 1 119 ? 11.422 11.922 -5.77 1 97.62 119 TYR B O 1
ATOM 2181 N N . PRO B 1 120 ? 9.727 12.531 -7.066 1 98.12 120 PRO B N 1
ATOM 2182 C CA . PRO B 1 120 ? 9.922 11.383 -7.953 1 98.12 120 PRO B CA 1
ATOM 2183 C C . PRO B 1 120 ? 11.258 11.422 -8.68 1 98.12 120 PRO B C 1
ATOM 2185 O O . PRO B 1 120 ? 11.586 12.43 -9.32 1 98.12 120 PRO B O 1
ATOM 2188 N N . PRO B 1 121 ? 11.938 10.375 -8.641 1 96.94 121 PRO B N 1
ATOM 2189 C CA . PRO B 1 121 ? 13.312 10.383 -9.156 1 96.94 121 PRO B CA 1
ATOM 2190 C C . PRO B 1 121 ? 13.375 10.109 -10.656 1 96.94 121 PRO B C 1
ATOM 2192 O O . PRO B 1 121 ? 14.383 10.398 -11.305 1 96.94 121 PRO B O 1
ATOM 2195 N N . ASP B 1 122 ? 12.422 9.531 -11.289 1 97.25 122 ASP B N 1
ATOM 2196 C CA . ASP B 1 122 ? 12.523 8.961 -12.633 1 97.25 122 ASP B CA 1
ATOM 2197 C C . ASP B 1 122 ? 11.625 9.703 -13.617 1 97.25 122 ASP B C 1
ATOM 2199 O O . ASP B 1 122 ? 12.07 10.117 -14.688 1 97.25 122 ASP B O 1
ATOM 2203 N N . LYS B 1 123 ? 10.352 9.961 -13.289 1 98.31 123 LYS B N 1
ATOM 2204 C CA . LYS B 1 123 ? 9.328 10.648 -14.07 1 98.31 123 LYS B CA 1
ATOM 2205 C C . LYS B 1 123 ? 8.266 11.258 -13.172 1 98.31 123 LYS B C 1
ATOM 2207 O O . LYS B 1 123 ? 8.336 11.148 -11.945 1 98.31 123 LYS B O 1
ATOM 2212 N N . ASP B 1 124 ? 7.375 12 -13.734 1 98.5 124 ASP B N 1
ATOM 2213 C CA . ASP B 1 124 ? 6.246 12.484 -12.953 1 98.5 124 ASP B CA 1
ATOM 2214 C C . ASP B 1 124 ? 5.484 11.32 -12.312 1 98.5 124 ASP B C 1
ATOM 2216 O O . ASP B 1 124 ? 5.316 10.273 -12.938 1 98.5 124 ASP B O 1
ATOM 2220 N N . HIS B 1 125 ? 5.133 11.43 -11.109 1 98.88 125 HIS B N 1
ATOM 2221 C CA . HIS B 1 125 ? 4.332 10.43 -10.414 1 98.88 125 HIS B CA 1
ATOM 2222 C C . HIS B 1 125 ? 2.932 10.953 -10.117 1 98.88 125 HIS B C 1
ATOM 2224 O O . HIS B 1 125 ? 2.729 12.156 -9.992 1 98.88 125 HIS B O 1
ATOM 2230 N N . ARG B 1 126 ? 1.997 10.07 -10.117 1 98.75 126 ARG B N 1
ATOM 2231 C CA . ARG B 1 126 ? 0.675 10.312 -9.547 1 98.75 126 ARG B CA 1
ATOM 2232 C C . ARG B 1 126 ? 0.675 10.07 -8.039 1 98.75 126 ARG B C 1
ATOM 2234 O O . ARG B 1 126 ? 1.158 9.031 -7.57 1 98.75 126 ARG B O 1
ATOM 2241 N N . TYR B 1 127 ? 0.166 11.031 -7.254 1 98.81 127 TYR B N 1
ATOM 2242 C CA . TYR B 1 127 ? 0.023 10.898 -5.809 1 98.81 127 TYR B CA 1
ATOM 2243 C C . TYR B 1 127 ? -1.446 10.883 -5.406 1 98.81 127 TYR B C 1
ATOM 2245 O O . TYR B 1 127 ? -2.24 11.695 -5.887 1 98.81 127 TYR B O 1
ATOM 2253 N N . SER B 1 128 ? -1.75 9.977 -4.582 1 98.69 128 SER B N 1
ATOM 2254 C CA . SER B 1 128 ? -3.139 9.773 -4.18 1 98.69 128 SER B CA 1
ATOM 2255 C C . SER B 1 128 ? -3.404 10.367 -2.799 1 98.69 128 SER B C 1
ATOM 2257 O O . SER B 1 128 ? -2.713 10.039 -1.834 1 98.69 128 SER B O 1
ATOM 2259 N N . PHE B 1 129 ? -4.336 11.266 -2.703 1 98.88 129 PHE B N 1
ATOM 2260 C CA . PHE B 1 129 ? -4.859 11.781 -1.444 1 98.88 129 PHE B CA 1
ATOM 2261 C C . PHE B 1 129 ? -6.25 11.227 -1.166 1 98.88 129 PHE B C 1
ATOM 2263 O O . PHE B 1 129 ? -7.172 11.414 -1.967 1 98.88 129 PHE B O 1
ATOM 2270 N N . LYS B 1 130 ? -6.379 10.516 -0.046 1 98.88 130 LYS B N 1
ATOM 2271 C CA . LYS B 1 130 ? -7.664 9.93 0.321 1 98.88 130 LYS B CA 1
ATOM 2272 C C . LYS B 1 130 ? -8.148 10.461 1.669 1 98.88 130 LYS B C 1
ATOM 2274 O O . LYS B 1 130 ? -7.422 10.375 2.666 1 98.88 130 LYS B O 1
ATOM 2279 N N . LEU B 1 131 ? -9.344 10.953 1.651 1 98.94 131 LEU B N 1
ATOM 2280 C CA . LEU B 1 131 ? -9.992 11.523 2.83 1 98.94 131 LEU B CA 1
ATOM 2281 C C . LEU B 1 131 ? -11.039 10.57 3.387 1 98.94 131 LEU B C 1
ATOM 2283 O O . LEU B 1 131 ? -11.812 9.977 2.629 1 98.94 131 LEU B O 1
ATOM 2287 N N . PHE B 1 132 ? -11.086 10.461 4.695 1 98.94 132 PHE B N 1
ATOM 2288 C CA . PHE B 1 132 ? -12.039 9.609 5.398 1 98.94 132 PHE B CA 1
ATOM 2289 C C . PHE B 1 132 ? -12.891 10.43 6.355 1 98.94 132 PHE B C 1
ATOM 2291 O O . PHE B 1 132 ? -12.367 11.219 7.148 1 98.94 132 PHE B O 1
ATOM 2298 N N . ALA B 1 133 ? -14.164 10.297 6.262 1 98.94 133 ALA B N 1
ATOM 2299 C CA . ALA B 1 133 ? -15.078 10.734 7.312 1 98.94 133 ALA B CA 1
ATOM 2300 C C . ALA B 1 133 ? -15.383 9.594 8.281 1 98.94 133 ALA B C 1
ATOM 2302 O O . ALA B 1 133 ? -15.844 8.531 7.875 1 98.94 133 ALA B O 1
ATOM 2303 N N . LEU B 1 134 ? -15.133 9.844 9.562 1 98.94 134 LEU B N 1
ATOM 2304 C CA . LEU B 1 134 ? -15.234 8.773 10.547 1 98.94 134 LEU B CA 1
ATOM 2305 C C . LEU B 1 134 ? -16.281 9.109 11.602 1 98.94 134 LEU B C 1
ATOM 2307 O O . LEU B 1 134 ? -16.453 10.273 11.977 1 98.94 134 LEU B O 1
ATOM 2311 N N . ASP B 1 135 ? -16.938 8.109 12.18 1 98.88 135 ASP B N 1
ATOM 2312 C CA . ASP B 1 135 ? -17.969 8.312 13.18 1 98.88 135 ASP B CA 1
ATOM 2313 C C . ASP B 1 135 ? -17.391 8.305 14.594 1 98.88 135 ASP B C 1
ATOM 2315 O O . ASP B 1 135 ? -18.125 8.195 15.578 1 98.88 135 ASP B O 1
ATOM 2319 N N . THR B 1 136 ? -16.078 8.344 14.672 1 98.81 136 THR B N 1
ATOM 2320 C CA . THR B 1 136 ? -15.398 8.312 15.953 1 98.81 136 THR B CA 1
ATOM 2321 C C . THR B 1 136 ? -14.062 9.055 15.875 1 98.81 136 THR B C 1
ATOM 2323 O O . THR B 1 136 ? -13.625 9.438 14.789 1 98.81 136 THR B O 1
ATOM 2326 N N . GLU B 1 137 ? -13.531 9.32 17 1 98.56 137 GLU B N 1
ATOM 2327 C CA . GLU B 1 137 ? -12.117 9.664 17.109 1 98.56 137 GLU B CA 1
ATOM 2328 C C . GLU B 1 137 ? -11.25 8.414 17.234 1 98.56 137 GLU B C 1
ATOM 2330 O O . GLU B 1 137 ? -11.641 7.445 17.891 1 98.56 137 GLU B O 1
ATOM 2335 N N . LEU B 1 138 ? -10.172 8.516 16.656 1 98.88 138 LEU B N 1
ATOM 2336 C CA . LEU B 1 138 ? -9.312 7.332 16.703 1 98.88 138 LEU B CA 1
ATOM 2337 C C . LEU B 1 138 ? -8.367 7.387 17.891 1 98.88 138 LEU B C 1
ATOM 2339 O O . LEU B 1 138 ? -7.848 8.453 18.234 1 98.88 138 LEU B O 1
ATOM 2343 N N . ASP B 1 139 ? -8.133 6.273 18.5 1 98.69 139 ASP B N 1
ATOM 2344 C CA . ASP B 1 139 ? -7.137 6.145 19.562 1 98.69 139 ASP B CA 1
ATOM 2345 C C . ASP B 1 139 ? -5.742 5.922 18.984 1 98.69 139 ASP B C 1
ATOM 2347 O O . ASP B 1 139 ? -5.207 4.812 19.062 1 98.69 139 ASP B O 1
ATOM 2351 N N . LEU B 1 140 ? -5.164 6.934 18.438 1 98.81 140 LEU B N 1
ATOM 2352 C CA . LEU B 1 140 ? -3.84 6.945 17.812 1 98.81 140 LEU B CA 1
ATOM 2353 C C . LEU B 1 140 ? -2.971 8.047 18.422 1 98.81 140 LEU B C 1
ATOM 2355 O O . LEU B 1 140 ? -3.475 9.102 18.797 1 98.81 140 LEU B O 1
ATOM 2359 N N . GLN B 1 141 ? -1.702 7.777 18.531 1 98.62 141 GLN B N 1
ATOM 2360 C CA . GLN B 1 141 ? -0.726 8.742 19.016 1 98.62 141 GLN B CA 1
ATOM 2361 C C . GLN B 1 141 ? 0.178 9.234 17.891 1 98.62 141 GLN B C 1
ATOM 2363 O O . GLN B 1 141 ? 0.321 8.562 16.859 1 98.62 141 GLN B O 1
ATOM 2368 N N . PRO B 1 142 ? 0.731 10.438 18.109 1 98.69 142 PRO B N 1
ATOM 2369 C CA . PRO B 1 142 ? 1.688 10.883 17.094 1 98.69 142 PRO B CA 1
ATOM 2370 C C . PRO B 1 142 ? 2.732 9.82 16.75 1 98.69 142 PRO B C 1
ATOM 2372 O O . PRO B 1 142 ? 3.246 9.156 17.656 1 98.69 142 PRO B O 1
ATOM 2375 N N . GLY B 1 143 ? 2.922 9.641 15.508 1 98.88 143 GLY B N 1
ATOM 2376 C CA . GLY B 1 143 ? 3.896 8.648 15.094 1 98.88 143 GLY B CA 1
ATOM 2377 C C . GLY B 1 143 ? 3.293 7.273 14.883 1 98.88 143 GLY B C 1
ATOM 2378 O O . GLY B 1 143 ? 4.02 6.281 14.758 1 98.88 143 GLY B O 1
ATOM 2379 N N . TYR B 1 144 ? 1.927 7.223 14.859 1 98.94 144 TYR B N 1
ATOM 2380 C CA . TYR B 1 144 ? 1.321 5.938 14.523 1 98.94 144 TYR B CA 1
ATOM 2381 C C . TYR B 1 144 ? 1.674 5.523 13.102 1 98.94 144 TYR B C 1
ATOM 2383 O O . TYR B 1 144 ? 2.084 6.359 12.289 1 98.94 144 TYR B O 1
ATOM 2391 N N . TRP B 1 145 ? 1.519 4.254 12.859 1 98.94 145 TRP B N 1
ATOM 2392 C CA . TRP B 1 145 ? 1.815 3.713 11.539 1 98.94 145 TRP B CA 1
ATOM 2393 C C . TRP B 1 145 ? 0.533 3.447 10.758 1 98.94 145 TRP B C 1
ATOM 2395 O O . TRP B 1 145 ? -0.531 3.248 11.344 1 98.94 145 TRP B O 1
ATOM 2405 N N . LEU B 1 146 ? 0.664 3.443 9.445 1 98.94 146 LEU B N 1
ATOM 2406 C CA . LEU B 1 146 ? -0.486 3.314 8.555 1 98.94 146 LEU B CA 1
ATOM 2407 C C . LEU B 1 146 ? -1.25 2.025 8.836 1 98.94 146 LEU B C 1
ATOM 2409 O O . LEU B 1 146 ? -2.479 1.993 8.734 1 98.94 146 LEU B O 1
ATOM 2413 N N . ASN B 1 147 ? -0.544 0.9 9.156 1 98.88 147 ASN B N 1
ATOM 2414 C CA . ASN B 1 147 ? -1.262 -0.33 9.477 1 98.88 147 ASN B CA 1
ATOM 2415 C C . ASN B 1 147 ? -2.139 -0.165 10.711 1 98.88 147 ASN B C 1
ATOM 2417 O O . ASN B 1 147 ? -3.236 -0.721 10.781 1 98.88 147 ASN B O 1
ATOM 2421 N N . GLU B 1 148 ? -1.692 0.599 11.688 1 98.88 148 GLU B N 1
ATOM 2422 C CA . GLU B 1 148 ? -2.502 0.898 12.867 1 98.88 148 GLU B CA 1
ATOM 2423 C C . GLU B 1 148 ? -3.734 1.718 12.5 1 98.88 148 GLU B C 1
ATOM 2425 O O . GLU B 1 148 ? -4.816 1.506 13.047 1 98.88 148 GLU B O 1
ATOM 2430 N N . PHE B 1 149 ? -3.543 2.68 11.664 1 98.94 149 PHE B N 1
ATOM 2431 C CA . PHE B 1 149 ? -4.648 3.48 11.156 1 98.94 149 PHE B CA 1
ATOM 2432 C C . PHE B 1 149 ? -5.711 2.594 10.516 1 98.94 149 PHE B C 1
ATOM 2434 O O . PHE B 1 149 ? -6.902 2.744 10.789 1 98.94 149 PHE B O 1
ATOM 2441 N N . HIS B 1 150 ? -5.25 1.64 9.617 1 98.56 150 HIS B N 1
ATOM 2442 C CA . HIS B 1 150 ? -6.18 0.724 8.961 1 98.56 150 HIS B CA 1
ATOM 2443 C C . HIS B 1 150 ? -7 -0.052 9.992 1 98.56 150 HIS B C 1
ATOM 2445 O O . HIS B 1 150 ? -8.211 -0.223 9.828 1 98.56 150 HIS B O 1
ATOM 2451 N N . ASP B 1 151 ? -6.363 -0.479 11.047 1 98.56 151 ASP B N 1
ATOM 2452 C CA . ASP B 1 151 ? -7.062 -1.197 12.109 1 98.56 151 ASP B CA 1
ATOM 2453 C C . ASP B 1 151 ? -8.062 -0.288 12.82 1 98.56 151 ASP B C 1
ATOM 2455 O O . ASP B 1 151 ? -9.195 -0.69 13.086 1 98.56 151 ASP B O 1
ATOM 2459 N N . ALA B 1 152 ? -7.621 0.89 13.047 1 98.81 152 ALA B N 1
ATOM 2460 C CA . ALA B 1 152 ? -8.391 1.807 13.875 1 98.81 152 ALA B CA 1
ATOM 2461 C C . ALA B 1 152 ? -9.664 2.258 13.164 1 98.81 152 ALA B C 1
ATOM 2463 O O . ALA B 1 152 ? -10.688 2.512 13.805 1 98.81 152 ALA B O 1
ATOM 2464 N N . ILE B 1 153 ? -9.625 2.367 11.867 1 98.75 153 ILE B N 1
ATOM 2465 C CA . ILE B 1 153 ? -10.766 2.951 11.172 1 98.75 153 ILE B CA 1
ATOM 2466 C C . ILE B 1 153 ? -11.773 1.858 10.828 1 98.75 153 ILE B C 1
ATOM 2468 O O . ILE B 1 153 ? -12.883 2.148 10.375 1 98.75 153 ILE B O 1
ATOM 2472 N N . ALA B 1 154 ? -11.359 0.59 10.93 1 97.81 154 ALA B N 1
ATOM 2473 C CA . ALA B 1 154 ? -12.234 -0.517 10.547 1 97.81 154 ALA B CA 1
ATOM 2474 C C . ALA B 1 154 ? -13.586 -0.417 11.25 1 97.81 154 ALA B C 1
ATOM 2476 O O . ALA B 1 154 ? -13.656 -0.353 12.477 1 97.81 154 ALA B O 1
ATOM 2477 N N . GLY B 1 155 ? -14.688 -0.378 10.484 1 98.31 155 GLY B N 1
ATOM 2478 C CA . GLY B 1 155 ? -16.031 -0.32 11.031 1 98.31 155 GLY B CA 1
ATOM 2479 C C . GLY B 1 155 ? -16.5 1.094 11.32 1 98.31 155 GLY B C 1
ATOM 2480 O O . GLY B 1 155 ? -17.625 1.298 11.797 1 98.31 155 GLY B O 1
ATOM 2481 N N . HIS B 1 156 ? -15.664 2.1 10.977 1 98.81 156 HIS B N 1
ATOM 2482 C CA . HIS B 1 156 ? -15.992 3.445 11.43 1 98.81 156 HIS B CA 1
ATOM 2483 C C . HIS B 1 156 ? -16.078 4.418 10.258 1 98.81 156 HIS B C 1
ATOM 2485 O O . HIS B 1 156 ? -16.297 5.613 10.461 1 98.81 156 HIS B O 1
ATOM 2491 N N . VAL B 1 157 ? -15.914 3.998 9.039 1 98.88 157 VAL B N 1
ATOM 2492 C CA . VAL B 1 157 ? -15.852 4.879 7.879 1 98.88 157 VAL B CA 1
ATOM 2493 C C . VAL B 1 157 ? -17.266 5.188 7.387 1 98.88 157 VAL B C 1
ATOM 2495 O O . VAL B 1 157 ? -18.016 4.273 7.051 1 98.88 157 VAL B O 1
ATOM 2498 N N . LEU B 1 158 ? -17.562 6.414 7.328 1 98.88 158 LEU B N 1
ATOM 2499 C CA . LEU B 1 158 ? -18.859 6.863 6.84 1 98.88 158 LEU B CA 1
ATOM 2500 C C . LEU B 1 158 ? -18.797 7.172 5.348 1 98.88 158 LEU B C 1
ATOM 2502 O O . LEU B 1 158 ? -19.766 6.918 4.621 1 98.88 158 LEU B O 1
ATOM 2506 N N . ALA B 1 159 ? -17.734 7.754 4.945 1 98.81 159 ALA B N 1
ATOM 2507 C CA . ALA B 1 159 ? -17.5 8.125 3.551 1 98.81 159 ALA B CA 1
ATOM 2508 C C . ALA B 1 159 ? -16.016 8.32 3.271 1 98.81 159 ALA B C 1
ATOM 2510 O O . ALA B 1 159 ? -15.227 8.531 4.195 1 98.81 159 ALA B O 1
ATOM 2511 N N . THR B 1 160 ? -15.727 8.188 2.047 1 98.81 160 THR B N 1
ATOM 2512 C CA . THR B 1 160 ? -14.375 8.516 1.588 1 98.81 160 THR B CA 1
ATOM 2513 C C . THR B 1 160 ? -14.438 9.414 0.352 1 98.81 160 THR B C 1
ATOM 2515 O O . THR B 1 160 ? -15.445 9.445 -0.352 1 98.81 160 THR B O 1
ATOM 2518 N N . ALA B 1 161 ? -13.422 10.188 0.156 1 98.75 161 ALA B N 1
ATOM 2519 C CA . ALA B 1 161 ? -13.141 10.938 -1.064 1 98.75 161 ALA B CA 1
ATOM 2520 C C . ALA B 1 161 ? -11.672 10.82 -1.458 1 98.75 161 ALA B C 1
ATOM 2522 O O . ALA B 1 161 ? -10.797 10.711 -0.595 1 98.75 161 ALA B O 1
ATOM 2523 N N . LYS B 1 162 ? -11.477 10.773 -2.73 1 98.44 162 LYS B N 1
ATOM 2524 C CA . LYS B 1 162 ? -10.109 10.586 -3.207 1 98.44 162 LYS B CA 1
ATOM 2525 C C . LYS B 1 162 ? -9.805 11.516 -4.379 1 98.44 162 LYS B C 1
ATOM 2527 O O . LYS B 1 162 ? -10.688 11.82 -5.184 1 98.44 162 LYS B O 1
ATOM 2532 N N . THR B 1 163 ? -8.617 12.016 -4.434 1 98.12 163 THR B N 1
ATOM 2533 C CA . THR B 1 163 ? -8.117 12.75 -5.59 1 98.12 163 THR B CA 1
ATOM 2534 C C . THR B 1 163 ? -6.656 12.391 -5.867 1 98.12 163 THR B C 1
ATOM 2536 O O . THR B 1 163 ? -5.992 11.773 -5.031 1 98.12 163 THR B O 1
ATOM 2539 N N . THR B 1 164 ? -6.25 12.641 -7.062 1 98 164 THR B N 1
ATOM 2540 C CA . THR B 1 164 ? -4.875 12.406 -7.492 1 98 164 THR B CA 1
ATOM 2541 C C . THR B 1 164 ? -4.219 13.703 -7.941 1 98 164 THR B C 1
ATOM 2543 O O . THR B 1 164 ? -4.84 14.508 -8.641 1 98 164 THR B O 1
ATOM 2546 N N . VAL B 1 165 ? -3.029 13.938 -7.477 1 98.31 165 VAL B N 1
ATOM 2547 C CA . VAL B 1 165 ? -2.254 15.078 -7.938 1 98.31 165 VAL B CA 1
ATOM 2548 C C . VAL B 1 165 ? -0.942 14.602 -8.555 1 98.31 165 VAL B C 1
ATOM 2550 O O . VAL B 1 165 ? -0.466 13.508 -8.25 1 98.31 165 VAL B O 1
ATOM 2553 N N . ILE B 1 166 ? -0.396 15.438 -9.422 1 98.69 166 ILE B N 1
ATOM 2554 C CA . ILE B 1 166 ? 0.846 15.102 -10.102 1 98.69 166 ILE B CA 1
ATOM 2555 C C . ILE B 1 166 ? 2.021 15.789 -9.414 1 98.69 166 ILE B C 1
ATOM 2557 O O . ILE B 1 166 ? 1.961 16.984 -9.117 1 98.69 166 ILE B O 1
ATOM 2561 N N . GLY B 1 167 ? 3.016 15 -8.992 1 98.5 167 GLY B N 1
ATOM 2562 C CA . GLY B 1 167 ? 4.328 15.531 -8.656 1 98.5 167 GLY B CA 1
ATOM 2563 C C . GLY B 1 167 ? 5.316 15.438 -9.805 1 98.5 167 GLY B C 1
ATOM 2564 O O . GLY B 1 167 ? 5.582 14.344 -10.312 1 98.5 167 GLY B O 1
ATOM 2565 N N . LYS B 1 168 ? 5.914 16.547 -10.086 1 97.56 168 LYS B N 1
ATOM 2566 C CA . LYS B 1 168 ? 6.82 16.594 -11.227 1 97.56 168 LYS B CA 1
ATOM 2567 C C . LYS B 1 168 ? 8.227 16.141 -10.836 1 97.56 168 LYS B C 1
ATOM 2569 O O . LYS B 1 168 ? 8.656 16.328 -9.703 1 97.56 168 LYS B O 1
ATOM 2574 N N . VAL B 1 169 ? 8.906 15.648 -11.898 1 95.75 169 VAL B N 1
ATOM 2575 C CA . VAL B 1 169 ? 10.281 15.211 -11.703 1 95.75 169 VAL B CA 1
ATOM 2576 C C . VAL B 1 169 ? 11.219 16.422 -11.789 1 95.75 169 VAL B C 1
ATOM 2578 O O . VAL B 1 169 ? 10.93 17.391 -12.492 1 95.75 169 VAL B O 1
#

Radius of gyration: 20.37 Å; Cα contacts (8 Å, |Δi|>4): 921; chains: 2; bounding box: 42×55×40 Å

Solvent-accessible surface area (backbone atoms only — not comparable to full-atom values): 16965 Å² total; per-residue (Å²): 87,46,69,50,62,78,58,53,96,74,19,54,45,44,58,30,16,59,69,24,51,72,92,42,34,57,97,87,30,18,42,35,31,68,40,37,40,40,45,63,69,59,86,73,44,50,10,26,32,37,42,30,34,25,44,63,36,22,79,55,45,23,27,49,41,40,26,32,35,37,32,52,24,57,49,80,58,43,63,44,52,68,26,26,64,74,71,52,80,52,65,59,42,30,18,37,16,23,45,42,6,63,79,64,52,41,82,52,56,82,52,14,30,21,36,39,34,46,62,40,87,86,46,67,29,58,31,41,40,36,39,37,34,18,60,46,73,66,97,70,55,74,54,34,42,66,50,55,51,57,61,62,45,62,96,34,69,76,46,67,34,73,48,74,44,30,32,56,92,87,47,69,50,63,78,56,53,96,74,19,54,45,44,58,32,17,60,69,24,51,71,90,41,34,57,98,87,30,17,42,36,31,68,40,38,39,40,44,66,67,61,88,72,42,50,10,27,32,40,43,30,35,25,45,64,36,21,80,56,45,22,26,49,41,40,28,32,34,37,31,52,22,57,52,80,58,43,62,45,52,66,25,27,64,74,70,53,79,52,66,60,42,31,17,36,17,23,44,40,6,62,80,63,52,42,83,52,54,82,52,14,32,22,35,39,32,46,64,40,87,86,46,66,28,59,30,42,40,38,38,36,33,19,61,46,74,65,97,70,54,74,54,35,40,66,49,55,49,57,60,63,44,61,94,33,70,74,46,67,33,74,51,73,46,30,33,58,91

InterPro domains:
  IPR005247 YbhB/YbcL/LppC-like [TIGR00481] (27-165)
  IPR005247 YbhB/YbcL/LppC-like [cd00865] (28-166)
  IPR008914 Phosphatidylethanolamine-binding protein [PF01161] (27-164)
  IPR036610 PEBP-like superfamily [G3DSA:3.90.280.10] (4-168)
  IPR036610 PEBP-like superfamily [SSF49777] (9-164)